Protein AF-A0A813EQR2-F1 (afdb_monomer)

Structure (mmCIF, N/CA/C/O backbone):
data_AF-A0A813EQR2-F1
#
_entry.id   AF-A0A813EQR2-F1
#
loop_
_atom_site.group_PDB
_atom_site.id
_atom_site.type_symbol
_atom_site.label_atom_id
_atom_site.label_alt_id
_atom_site.label_comp_id
_atom_site.label_asym_id
_atom_site.label_entity_id
_atom_site.label_seq_id
_atom_site.pdbx_PDB_ins_code
_atom_site.Cartn_x
_atom_site.Cartn_y
_atom_site.Cartn_z
_atom_site.occupancy
_atom_site.B_iso_or_equiv
_atom_site.auth_seq_id
_atom_site.auth_comp_id
_atom_site.auth_asym_id
_atom_site.auth_atom_id
_atom_site.pdbx_PDB_model_num
ATOM 1 N N . LEU A 1 1 ? 4.409 2.881 -39.484 1.00 38.97 1 LEU A N 1
ATOM 2 C CA . LEU A 1 1 ? 4.390 4.365 -39.392 1.00 38.97 1 LEU A CA 1
ATOM 3 C C . LEU A 1 1 ? 3.378 5.031 -40.331 1.00 38.97 1 LEU A C 1
ATOM 5 O O . LEU A 1 1 ? 2.493 5.701 -39.815 1.00 38.97 1 LEU A O 1
ATOM 9 N N . LEU A 1 2 ? 3.447 4.849 -41.660 1.00 33.41 2 LEU A N 1
ATOM 10 C CA . LEU A 1 2 ? 2.488 5.476 -42.594 1.00 33.41 2 LEU A CA 1
ATOM 11 C C . LEU A 1 2 ? 1.051 4.965 -42.381 1.00 33.41 2 LEU A C 1
ATOM 13 O O . LEU A 1 2 ? 0.157 5.762 -42.146 1.00 33.41 2 LEU A O 1
ATOM 17 N N . VAL A 1 3 ? 0.867 3.641 -42.323 1.00 39.66 3 VAL A N 1
ATOM 18 C CA . VAL A 1 3 ? -0.427 2.983 -42.047 1.00 39.66 3 VAL A CA 1
ATOM 19 C C . VAL A 1 3 ? -1.038 3.454 -40.722 1.00 39.66 3 VAL A C 1
ATOM 21 O O . VAL A 1 3 ? -2.208 3.806 -40.669 1.00 39.66 3 VAL A O 1
ATOM 24 N N . VAL A 1 4 ? -0.223 3.562 -39.670 1.00 41.84 4 VAL A N 1
ATOM 25 C CA . VAL A 1 4 ? -0.654 4.026 -38.339 1.00 41.84 4 VAL A CA 1
ATOM 26 C C . VAL A 1 4 ? -1.075 5.502 -38.368 1.00 41.84 4 VAL A C 1
ATOM 28 O O . VAL A 1 4 ? -2.116 5.854 -37.825 1.00 41.84 4 VAL A O 1
ATOM 31 N N . ARG A 1 5 ? -0.334 6.369 -39.077 1.00 41.72 5 ARG A N 1
ATOM 32 C CA . ARG A 1 5 ? -0.724 7.777 -39.290 1.00 41.72 5 ARG A CA 1
ATOM 33 C C . ARG A 1 5 ? -2.036 7.914 -40.068 1.00 41.72 5 ARG A C 1
ATOM 35 O O . ARG A 1 5 ? -2.813 8.819 -39.771 1.00 41.72 5 ARG A O 1
ATOM 42 N N . THR A 1 6 ? -2.287 7.041 -41.040 1.00 42.38 6 THR A N 1
ATOM 43 C CA . THR A 1 6 ? -3.528 7.039 -41.829 1.00 42.38 6 THR A CA 1
ATOM 44 C C . THR A 1 6 ? -4.721 6.562 -40.995 1.00 42.38 6 THR A C 1
ATOM 46 O O . THR A 1 6 ? -5.782 7.180 -41.042 1.00 42.38 6 THR A O 1
ATOM 49 N N . VAL A 1 7 ? -4.529 5.539 -40.155 1.00 44.22 7 VAL A N 1
ATOM 50 C CA . VAL A 1 7 ? -5.555 5.016 -39.233 1.00 44.22 7 VAL A CA 1
ATOM 51 C C . VAL A 1 7 ? -5.924 6.050 -38.158 1.00 44.22 7 VAL A C 1
ATOM 53 O O . VAL A 1 7 ? -7.108 6.311 -37.953 1.00 44.22 7 VAL A O 1
ATOM 56 N N . CYS A 1 8 ? -4.944 6.741 -37.559 1.00 41.84 8 CYS A N 1
ATOM 57 C CA . CYS A 1 8 ? -5.196 7.798 -36.567 1.00 41.84 8 CYS A CA 1
ATOM 58 C C . CYS A 1 8 ? -5.868 9.056 -37.155 1.00 41.84 8 CYS A C 1
ATOM 60 O O . CYS A 1 8 ? -6.559 9.770 -36.436 1.00 41.84 8 CYS A O 1
ATOM 62 N N . ARG A 1 9 ? -5.696 9.358 -38.452 1.00 40.91 9 ARG A N 1
ATOM 63 C CA . ARG A 1 9 ? -6.409 10.476 -39.108 1.00 40.91 9 ARG A CA 1
ATOM 64 C C . ARG A 1 9 ? -7.869 10.146 -39.424 1.00 40.91 9 ARG A C 1
ATOM 66 O O . ARG A 1 9 ? -8.693 11.052 -39.458 1.00 40.91 9 ARG A O 1
ATOM 73 N N . SER A 1 10 ? -8.189 8.868 -39.618 1.00 38.81 10 SER A N 1
ATOM 74 C CA . SER A 1 10 ? -9.561 8.393 -39.837 1.00 38.81 10 SER A CA 1
ATOM 75 C C . SER A 1 10 ? -10.359 8.208 -38.534 1.00 38.81 10 SER A C 1
ATOM 77 O O . SER A 1 10 ? -11.576 8.034 -38.580 1.00 38.81 10 SER A O 1
ATOM 79 N N . TRP A 1 11 ? -9.689 8.258 -37.377 1.00 44.81 11 TRP A N 1
ATOM 80 C CA . TRP A 1 11 ? -10.246 8.014 -36.038 1.00 44.81 11 TRP A CA 1
ATOM 81 C C . TRP A 1 11 ? -11.247 9.066 -35.548 1.00 44.81 11 TRP A C 1
ATOM 83 O O . TRP A 1 11 ? -12.022 8.790 -34.640 1.00 44.81 11 TRP A O 1
ATOM 93 N N . SER A 1 12 ? -11.290 10.253 -36.158 1.00 42.47 12 SER A N 1
ATOM 94 C CA . SER A 1 12 ? -12.222 11.315 -35.756 1.00 42.47 12 SER A CA 1
ATOM 95 C C . SER A 1 12 ? -13.681 11.061 -36.159 1.00 42.47 12 SER A C 1
ATOM 97 O O . SER A 1 12 ? -14.516 11.930 -35.919 1.00 42.47 12 SER A O 1
ATOM 99 N N . ARG A 1 13 ? -14.010 9.920 -36.796 1.00 39.62 13 ARG A N 1
ATOM 100 C CA . ARG A 1 13 ? -15.336 9.726 -37.415 1.00 39.62 13 ARG A CA 1
ATOM 101 C C . ARG A 1 13 ? -16.097 8.426 -37.123 1.00 39.62 13 ARG A C 1
ATOM 103 O O . ARG A 1 13 ? -17.283 8.434 -37.411 1.00 39.62 13 ARG A O 1
ATOM 110 N N . ASN A 1 14 ? -15.522 7.348 -36.570 1.00 38.19 14 ASN A N 1
ATOM 111 C CA . ASN A 1 14 ? -16.288 6.141 -36.170 1.00 38.19 14 ASN A CA 1
ATOM 112 C C . ASN A 1 14 ? -15.456 5.186 -35.283 1.00 38.19 14 ASN A C 1
ATOM 114 O O . ASN A 1 14 ? -14.357 4.802 -35.671 1.00 38.19 14 ASN A O 1
ATOM 118 N N . VAL A 1 15 ? -15.974 4.790 -34.109 1.00 48.09 15 VAL A N 1
ATOM 119 C CA . VAL A 1 15 ? -15.135 4.357 -32.962 1.00 48.09 15 VAL A CA 1
ATOM 120 C C . VAL A 1 15 ? -14.966 2.836 -32.753 1.00 48.09 15 VAL A C 1
ATOM 122 O O . VAL A 1 15 ? -13.988 2.444 -32.134 1.00 48.09 15 VAL A O 1
ATOM 125 N N . ASN A 1 16 ? -15.783 1.929 -33.302 1.00 43.41 16 ASN A N 1
ATOM 126 C CA . ASN A 1 16 ? -15.808 0.553 -32.746 1.00 43.41 16 ASN A CA 1
ATOM 127 C C . ASN A 1 16 ? -15.074 -0.567 -33.514 1.00 43.41 16 ASN A C 1
ATOM 129 O O . ASN A 1 16 ? -14.862 -1.633 -32.949 1.00 43.41 16 ASN A O 1
ATOM 133 N N . TRP A 1 17 ? -14.650 -0.382 -34.767 1.00 39.84 17 TRP A N 1
ATOM 134 C CA . TRP A 1 17 ? -14.132 -1.496 -35.596 1.00 39.84 17 TRP A CA 1
ATOM 135 C C . TRP A 1 17 ? -12.620 -1.450 -35.877 1.00 39.84 17 TRP A C 1
ATOM 137 O O . TRP A 1 17 ? -12.036 -2.447 -36.301 1.00 39.84 17 TRP A O 1
ATOM 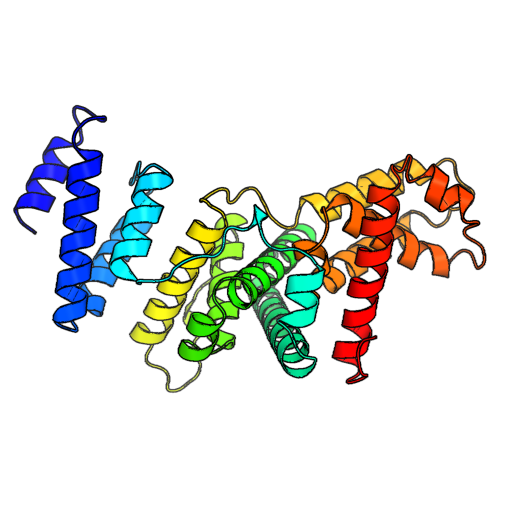147 N N . ALA A 1 18 ? -11.952 -0.324 -35.606 1.00 44.62 18 ALA A N 1
ATOM 148 C CA . ALA A 1 18 ? -10.523 -0.134 -35.891 1.00 44.62 18 ALA A CA 1
ATOM 149 C C . ALA A 1 18 ? -9.592 -0.414 -34.690 1.00 44.62 18 ALA A C 1
ATOM 151 O O . ALA A 1 18 ? -8.368 -0.458 -34.851 1.00 44.62 18 ALA A O 1
ATOM 152 N N . VAL A 1 19 ? -10.146 -0.604 -33.488 1.00 47.03 19 VAL A N 1
ATOM 153 C CA . VAL A 1 19 ? -9.380 -0.778 -32.239 1.00 47.03 19 VAL A CA 1
ATOM 154 C C . VAL A 1 19 ? -8.540 -2.068 -32.236 1.00 47.03 19 VAL A C 1
ATOM 156 O O . VAL A 1 19 ? -7.332 -1.960 -32.007 1.00 47.03 19 VAL A O 1
ATOM 159 N N . PRO A 1 20 ? -9.070 -3.251 -32.616 1.00 44.09 20 PRO A N 1
ATOM 160 C CA . PRO A 1 20 ? -8.290 -4.495 -32.597 1.00 44.09 20 PRO A CA 1
ATOM 161 C C . PRO A 1 20 ? -7.094 -4.461 -33.557 1.00 44.09 20 PRO A C 1
ATOM 163 O O . PRO A 1 20 ? -5.998 -4.908 -33.225 1.00 44.09 20 PRO A O 1
ATOM 166 N N . TRP A 1 21 ? -7.271 -3.853 -34.733 1.00 45.88 21 TRP A N 1
ATOM 167 C CA . TRP A 1 21 ? -6.219 -3.710 -35.745 1.00 45.88 21 TRP A CA 1
ATOM 168 C C . TRP A 1 21 ? -5.125 -2.735 -35.318 1.00 45.88 21 TRP A C 1
ATOM 170 O O . TRP A 1 21 ? -3.951 -2.955 -35.606 1.00 45.88 21 TRP A O 1
ATOM 180 N N . THR A 1 22 ? -5.494 -1.675 -34.598 1.00 51.12 22 THR A N 1
ATOM 181 C CA . THR A 1 22 ? -4.539 -0.692 -34.072 1.00 51.12 22 THR A CA 1
ATOM 182 C C . THR A 1 22 ? -3.701 -1.309 -32.954 1.00 51.12 22 THR A C 1
ATOM 184 O O . THR A 1 22 ? -2.484 -1.154 -32.941 1.00 51.12 22 THR A O 1
ATOM 187 N N . VAL A 1 23 ? -4.324 -2.089 -32.072 1.00 51.28 23 VAL A N 1
ATOM 188 C CA . VAL A 1 23 ? -3.649 -2.825 -30.992 1.00 51.28 23 VAL A CA 1
ATOM 189 C C . VAL A 1 23 ? -2.726 -3.892 -31.561 1.00 51.28 23 VAL A C 1
ATOM 191 O O . VAL A 1 23 ? -1.559 -3.944 -31.182 1.00 51.28 23 VAL A O 1
ATOM 194 N N . ALA A 1 24 ? -3.195 -4.676 -32.533 1.00 51.88 24 ALA A N 1
ATOM 195 C CA . ALA A 1 24 ? -2.373 -5.658 -33.231 1.00 51.88 24 ALA A CA 1
ATOM 196 C C . ALA A 1 24 ? -1.197 -4.998 -33.971 1.00 51.88 24 ALA A C 1
ATOM 198 O O . ALA A 1 24 ? -0.081 -5.512 -33.932 1.00 51.88 24 ALA A O 1
ATOM 199 N N . ALA A 1 25 ? -1.410 -3.832 -34.591 1.00 54.53 25 ALA A N 1
ATOM 200 C CA . ALA A 1 25 ? -0.354 -3.081 -35.260 1.00 54.53 25 ALA A CA 1
ATOM 201 C C . ALA A 1 25 ? 0.679 -2.521 -34.271 1.00 54.53 25 ALA A C 1
ATOM 203 O O . ALA A 1 25 ? 1.874 -2.631 -34.535 1.00 54.53 25 ALA A O 1
ATOM 204 N N . ILE A 1 26 ? 0.256 -1.968 -33.128 1.00 57.78 26 ILE A N 1
ATOM 205 C CA . ILE A 1 26 ? 1.170 -1.473 -32.086 1.00 57.78 26 ILE A CA 1
ATOM 206 C C . ILE A 1 26 ? 1.924 -2.648 -31.447 1.00 57.78 26 ILE A C 1
ATOM 208 O O . ILE A 1 26 ? 3.140 -2.580 -31.305 1.00 57.78 26 ILE A O 1
ATOM 212 N N . ALA A 1 27 ? 1.245 -3.752 -31.133 1.00 54.44 27 ALA A N 1
ATOM 213 C CA . ALA A 1 27 ? 1.851 -4.972 -30.603 1.00 54.44 27 ALA A CA 1
ATOM 214 C C . ALA A 1 27 ? 2.892 -5.572 -31.564 1.00 54.44 27 ALA A C 1
ATOM 216 O O . ALA A 1 27 ? 4.014 -5.880 -31.159 1.00 54.44 27 ALA A O 1
ATOM 217 N N . ALA A 1 28 ? 2.557 -5.692 -32.853 1.00 58.41 28 ALA A N 1
ATOM 218 C CA . ALA A 1 28 ? 3.479 -6.166 -33.883 1.00 58.41 28 ALA A CA 1
ATOM 219 C C . ALA A 1 28 ? 4.674 -5.218 -34.054 1.00 58.41 28 ALA A C 1
ATOM 221 O O . ALA A 1 28 ? 5.811 -5.673 -34.195 1.00 58.41 28 ALA A O 1
ATOM 222 N N . HIS A 1 29 ? 4.433 -3.908 -33.984 1.00 58.91 29 HIS A N 1
ATOM 223 C CA . HIS A 1 29 ? 5.472 -2.888 -34.073 1.00 58.91 29 HIS A CA 1
ATOM 224 C C . HIS A 1 29 ? 6.424 -2.935 -32.874 1.00 58.91 29 HIS A C 1
ATOM 226 O O . HIS A 1 29 ? 7.636 -2.951 -33.066 1.00 58.91 29 HIS A O 1
ATOM 232 N N . LEU A 1 30 ? 5.904 -3.084 -31.651 1.00 55.44 30 LEU A N 1
ATOM 233 C CA . LEU A 1 30 ? 6.703 -3.260 -30.433 1.00 55.44 30 LEU A CA 1
ATOM 234 C C . LEU A 1 30 ? 7.491 -4.572 -30.440 1.00 55.44 30 LEU A C 1
ATOM 236 O O . LEU A 1 30 ? 8.669 -4.587 -30.085 1.00 55.44 30 LEU A O 1
ATOM 240 N N . LYS A 1 31 ? 6.885 -5.670 -30.903 1.00 56.12 31 LYS A N 1
ATOM 241 C CA . LYS A 1 31 ? 7.569 -6.961 -31.060 1.00 56.12 31 LYS A CA 1
ATOM 242 C C . LYS A 1 31 ? 8.717 -6.864 -32.070 1.00 56.12 31 LYS A C 1
ATOM 244 O O . LYS A 1 31 ? 9.803 -7.382 -31.815 1.00 56.12 31 LYS A O 1
ATOM 249 N N . CYS A 1 32 ? 8.505 -6.156 -33.178 1.00 54.34 32 CYS A N 1
ATOM 250 C CA . CYS A 1 32 ? 9.531 -5.910 -34.188 1.00 54.34 32 CYS A CA 1
ATOM 251 C C . CYS A 1 32 ? 10.639 -4.971 -33.669 1.00 54.34 32 CYS A C 1
ATOM 253 O O . CYS A 1 32 ? 11.822 -5.240 -33.872 1.00 54.34 32 CYS A O 1
ATOM 255 N N . ALA A 1 33 ? 10.281 -3.917 -32.931 1.00 54.97 33 ALA A N 1
ATOM 256 C CA . ALA A 1 33 ? 11.230 -3.000 -32.299 1.00 54.97 33 ALA A CA 1
ATOM 257 C C . ALA A 1 33 ? 12.096 -3.701 -31.238 1.00 54.97 33 ALA A C 1
ATOM 259 O O . ALA A 1 33 ? 13.300 -3.454 -31.170 1.00 54.97 33 ALA A O 1
ATOM 260 N N . LYS A 1 34 ? 11.514 -4.632 -30.468 1.00 52.44 34 LYS A N 1
ATOM 261 C CA . LYS A 1 34 ? 12.228 -5.505 -29.523 1.00 52.44 34 LYS A CA 1
ATOM 262 C C . LYS A 1 34 ? 13.248 -6.395 -30.228 1.00 52.44 34 LYS A C 1
ATOM 264 O O . LYS A 1 34 ? 14.398 -6.434 -29.808 1.00 52.44 34 LYS A O 1
ATOM 269 N N . GLN A 1 35 ? 12.862 -7.047 -31.326 1.00 62.62 35 GLN A N 1
ATOM 270 C CA . GLN A 1 35 ? 13.775 -7.879 -32.124 1.00 62.62 35 GLN A CA 1
ATOM 271 C C . GLN A 1 35 ? 14.931 -7.082 -32.743 1.00 62.62 35 GLN A C 1
ATOM 273 O O . GLN A 1 35 ? 15.999 -7.635 -32.979 1.00 62.62 35 GLN A O 1
ATOM 278 N N . ARG A 1 36 ? 14.731 -5.784 -32.989 1.00 62.03 36 ARG A N 1
ATOM 279 C CA . ARG A 1 36 ? 15.736 -4.889 -33.580 1.00 62.03 36 ARG A CA 1
ATOM 280 C C . ARG A 1 36 ? 16.567 -4.115 -32.554 1.00 62.03 36 ARG A C 1
ATOM 282 O O . ARG A 1 36 ? 17.391 -3.302 -32.957 1.00 62.03 36 ARG A O 1
ATOM 289 N N . GLY A 1 37 ? 16.331 -4.296 -31.252 1.00 57.88 37 GLY A N 1
ATOM 290 C CA . GLY A 1 37 ? 16.987 -3.500 -30.205 1.00 57.88 37 GLY A CA 1
ATOM 291 C C . GLY A 1 37 ? 16.624 -2.004 -30.230 1.00 57.88 37 GLY A C 1
ATOM 292 O O . GLY A 1 37 ? 17.328 -1.185 -29.653 1.00 57.88 37 GLY A O 1
ATOM 293 N N . GLN A 1 38 ? 15.524 -1.628 -30.892 1.00 56.28 38 GLN A N 1
ATOM 294 C CA . GLN A 1 38 ? 15.103 -0.237 -31.127 1.00 56.28 38 GLN A CA 1
ATOM 295 C C . GLN A 1 38 ? 13.970 0.220 -30.193 1.00 56.28 38 GLN A C 1
ATOM 297 O O . GLN A 1 38 ? 13.317 1.232 -30.447 1.00 56.28 38 GLN A O 1
ATOM 302 N N . MET A 1 39 ? 13.745 -0.497 -29.087 1.00 52.97 39 MET A N 1
ATOM 303 C CA . MET A 1 39 ? 12.668 -0.202 -28.131 1.00 52.97 39 MET A CA 1
ATOM 304 C C . MET A 1 39 ? 12.689 1.247 -27.620 1.00 52.97 39 MET A C 1
ATOM 306 O O . MET A 1 39 ? 11.622 1.814 -27.412 1.00 52.97 39 MET A O 1
ATOM 310 N N . ARG A 1 40 ? 13.871 1.875 -27.493 1.00 45.88 40 ARG A N 1
ATOM 311 C CA . ARG A 1 40 ? 14.034 3.258 -26.998 1.00 45.88 40 ARG A CA 1
ATOM 312 C C . ARG A 1 40 ? 13.276 4.316 -27.821 1.00 45.88 40 ARG A C 1
ATOM 314 O O . ARG A 1 40 ? 12.654 5.195 -27.233 1.00 45.88 40 ARG A O 1
ATOM 321 N N . LEU A 1 41 ? 13.304 4.244 -29.156 1.00 44.31 41 LEU A N 1
ATOM 322 C CA . LEU A 1 41 ? 12.664 5.241 -30.039 1.00 44.31 41 LEU A CA 1
ATOM 323 C C . LEU A 1 41 ? 11.133 5.114 -30.045 1.00 44.31 41 LEU A C 1
ATOM 325 O O . LEU A 1 41 ? 10.412 6.109 -30.058 1.00 44.31 41 LEU A O 1
ATOM 329 N N . GLU A 1 42 ? 10.638 3.882 -29.974 1.00 53.28 42 GLU A N 1
ATOM 330 C CA . GLU A 1 42 ? 9.204 3.588 -29.985 1.00 53.28 42 GLU A CA 1
ATOM 331 C C . GLU A 1 42 ? 8.552 3.832 -28.616 1.00 53.28 42 GLU A C 1
ATOM 333 O O . GLU A 1 42 ? 7.400 4.264 -28.537 1.00 53.28 42 GLU A O 1
ATOM 338 N N . PHE A 1 43 ? 9.311 3.669 -27.526 1.00 46.12 43 PHE A N 1
ATOM 339 C CA . PHE A 1 43 ? 8.856 4.032 -26.184 1.00 46.12 43 PHE A CA 1
ATOM 340 C C . PHE A 1 43 ? 8.649 5.540 -26.025 1.00 46.12 43 PHE A C 1
ATOM 342 O O . PHE A 1 43 ? 7.648 5.935 -25.440 1.00 46.12 43 PHE A O 1
ATOM 349 N N . GLN A 1 44 ? 9.511 6.390 -26.598 1.00 46.09 44 GLN A N 1
ATOM 350 C CA . GLN A 1 44 ? 9.305 7.848 -26.599 1.00 46.09 44 GLN A CA 1
ATOM 351 C C . GLN A 1 44 ? 8.029 8.256 -27.355 1.00 46.09 44 GLN A C 1
ATOM 353 O O . GLN A 1 44 ? 7.353 9.216 -26.976 1.00 46.09 44 GLN A O 1
ATOM 358 N N . MET A 1 45 ? 7.658 7.509 -28.403 1.00 47.81 45 MET A N 1
ATOM 359 C CA . MET A 1 45 ? 6.380 7.687 -29.096 1.00 47.81 45 MET A CA 1
ATOM 360 C C . MET A 1 45 ? 5.191 7.282 -28.219 1.00 47.81 45 MET A C 1
ATOM 362 O O . MET A 1 45 ? 4.246 8.060 -28.105 1.00 47.81 45 MET A O 1
ATOM 366 N N . LEU A 1 46 ? 5.254 6.129 -27.545 1.00 47.81 46 LEU A N 1
ATOM 367 C CA . LEU A 1 46 ? 4.225 5.707 -26.586 1.00 47.81 46 LEU A CA 1
ATOM 368 C C . LEU A 1 46 ? 4.105 6.661 -25.394 1.00 47.81 46 LEU A C 1
ATOM 370 O O . LEU A 1 46 ? 3.003 6.925 -24.929 1.00 47.81 46 LEU A O 1
ATOM 374 N N . GLN A 1 47 ? 5.216 7.231 -24.934 1.00 43.25 47 GLN A N 1
ATOM 375 C CA . GLN A 1 47 ? 5.256 8.218 -23.859 1.00 43.25 47 GLN A CA 1
ATOM 376 C C . GLN A 1 47 ? 4.497 9.492 -24.263 1.00 43.25 47 GLN A C 1
ATOM 378 O O . GLN A 1 47 ? 3.657 9.978 -23.504 1.00 43.25 47 GLN A O 1
ATOM 383 N N . ARG A 1 48 ? 4.698 9.964 -25.504 1.00 44.47 48 ARG A N 1
ATOM 384 C CA . ARG A 1 48 ? 3.910 11.054 -26.109 1.00 44.47 48 ARG A CA 1
ATOM 385 C C . ARG A 1 48 ? 2.450 10.678 -26.360 1.00 44.47 48 ARG A C 1
ATOM 387 O O . ARG A 1 48 ? 1.616 11.569 -26.429 1.00 44.47 48 ARG A O 1
ATOM 394 N N . TRP A 1 49 ? 2.132 9.397 -26.520 1.00 44.53 49 TRP A N 1
ATOM 395 C CA . TRP A 1 49 ? 0.750 8.929 -26.663 1.00 44.53 49 TRP A CA 1
ATOM 396 C C . TRP A 1 49 ? 0.041 8.780 -25.319 1.00 44.53 49 TRP A C 1
ATOM 398 O O . TRP A 1 49 ? -1.144 9.061 -25.239 1.00 44.53 49 TRP A O 1
ATOM 408 N N . SER A 1 50 ? 0.757 8.401 -24.260 1.00 40.81 50 SER A N 1
ATOM 409 C CA . SER A 1 50 ? 0.221 8.278 -22.899 1.00 40.81 50 SER A CA 1
ATOM 410 C C . SER A 1 50 ? -0.029 9.628 -22.223 1.00 40.81 50 SER A C 1
ATOM 412 O O . SER A 1 50 ? -0.866 9.721 -21.330 1.00 40.81 50 SER A O 1
ATOM 414 N N . SER A 1 51 ? 0.665 10.687 -22.662 1.00 37.78 51 SER A N 1
ATOM 415 C CA . SER A 1 51 ? 0.362 12.062 -22.251 1.00 37.78 51 SER A CA 1
ATOM 416 C C . SER A 1 51 ? -0.890 12.624 -22.932 1.00 37.78 51 SER A C 1
ATOM 418 O O . SER A 1 51 ? -1.415 13.648 -22.501 1.00 37.78 51 SER A O 1
ATOM 420 N N . TRP A 1 52 ? -1.400 11.951 -23.967 1.00 34.28 52 TRP A N 1
ATOM 421 C CA . TRP A 1 52 ? -2.696 12.243 -24.558 1.00 34.28 52 TRP A CA 1
ATOM 422 C C . TRP A 1 52 ? -3.707 11.312 -23.887 1.00 34.28 52 TRP A C 1
ATOM 424 O O . TRP A 1 52 ? -3.570 10.094 -23.951 1.00 34.28 52 TRP A O 1
ATOM 434 N N . ARG A 1 53 ? -4.744 11.864 -23.247 1.00 35.72 53 ARG A N 1
ATOM 435 C CA . ARG A 1 53 ? -5.889 11.132 -22.657 1.00 35.72 53 ARG A CA 1
ATOM 436 C C . ARG A 1 53 ? -6.737 10.376 -23.713 1.00 35.72 53 ARG A C 1
ATOM 438 O O . ARG A 1 53 ? -7.954 10.307 -23.602 1.00 35.72 53 ARG A O 1
ATOM 445 N N . CYS A 1 54 ? -6.127 9.882 -24.789 1.00 35.03 54 CYS A N 1
ATOM 446 C CA . CYS A 1 54 ? -6.769 9.612 -26.073 1.00 35.03 54 CYS A CA 1
ATOM 447 C C . CYS A 1 54 ? -6.613 8.169 -26.561 1.00 35.03 54 CYS A C 1
ATOM 449 O O . CYS A 1 54 ? -6.842 7.920 -27.740 1.00 35.03 54 CYS A O 1
ATOM 451 N N . LEU A 1 55 ? -6.243 7.214 -25.711 1.00 41.09 55 LEU A N 1
ATOM 452 C CA . LEU A 1 55 ? -6.349 5.801 -26.072 1.00 41.09 55 LEU A CA 1
ATOM 453 C C . LEU A 1 55 ? -7.590 5.206 -25.389 1.00 41.09 55 LEU A C 1
ATOM 455 O O . LEU A 1 55 ? -7.496 4.819 -24.227 1.00 41.09 55 LEU A O 1
ATOM 459 N N . PRO A 1 56 ? -8.743 5.106 -26.086 1.00 39.28 56 PRO A N 1
ATOM 460 C CA . PRO A 1 56 ? -9.882 4.299 -25.663 1.00 39.28 56 PRO A CA 1
ATOM 461 C C . PRO A 1 56 ? -9.558 2.824 -25.932 1.00 39.28 56 PRO A C 1
ATOM 463 O O . PRO A 1 56 ? -10.254 2.137 -26.673 1.00 39.28 56 PRO A O 1
ATOM 466 N N . LEU A 1 57 ? -8.421 2.354 -25.420 1.00 41.19 57 LEU A N 1
ATOM 467 C CA . LEU A 1 57 ? -8.148 0.930 -25.400 1.00 41.19 57 LEU A CA 1
ATOM 468 C C . LEU A 1 57 ? -8.973 0.355 -24.258 1.00 41.19 57 LEU A C 1
ATOM 470 O O . LEU A 1 57 ? -8.852 0.808 -23.118 1.00 41.19 57 LEU A O 1
ATOM 474 N N . GLY A 1 58 ? -9.820 -0.620 -24.569 1.00 42.09 58 GLY A N 1
ATOM 475 C CA . GLY A 1 58 ? -10.439 -1.422 -23.535 1.00 42.09 58 GLY A CA 1
ATOM 476 C C . GLY A 1 58 ? -9.366 -2.161 -22.731 1.00 42.09 58 GLY A C 1
ATOM 477 O O . GLY A 1 58 ? -8.214 -2.354 -23.140 1.00 42.09 58 GLY A O 1
ATOM 478 N N . LYS A 1 59 ? -9.750 -2.547 -21.518 1.00 42.50 59 LYS A N 1
ATOM 479 C CA . LYS A 1 59 ? -8.915 -3.283 -20.564 1.00 42.50 59 LYS A CA 1
ATOM 480 C C . LYS A 1 59 ? -8.285 -4.538 -21.184 1.00 42.50 59 LYS A C 1
ATOM 482 O O . LYS A 1 59 ? -7.142 -4.863 -20.871 1.00 42.50 59 LYS A O 1
ATOM 487 N N . GLU A 1 60 ? -8.997 -5.216 -22.082 1.00 45.16 60 GLU A N 1
ATOM 488 C CA . GLU A 1 60 ? -8.537 -6.433 -22.758 1.00 45.16 60 GLU A CA 1
ATOM 489 C C . GLU A 1 60 ? -7.446 -6.145 -23.799 1.00 45.16 60 GLU A C 1
ATOM 491 O O . GLU A 1 60 ? -6.445 -6.862 -23.877 1.00 45.16 60 GLU A O 1
ATOM 496 N N . GLU A 1 61 ? -7.571 -5.049 -24.542 1.00 49.97 61 GLU A N 1
ATOM 497 C CA . GLU A 1 61 ? -6.619 -4.655 -25.573 1.00 49.97 61 GLU A CA 1
ATOM 498 C C . GLU A 1 61 ? -5.272 -4.222 -24.993 1.00 49.97 61 GLU A C 1
ATOM 500 O O . GLU A 1 61 ? -4.217 -4.581 -25.525 1.00 49.97 61 GLU A O 1
ATOM 505 N N . VAL A 1 62 ? -5.277 -3.499 -23.868 1.00 49.59 62 VAL A N 1
ATOM 506 C CA . VAL A 1 62 ? -4.023 -3.136 -23.191 1.00 49.59 62 VAL A CA 1
ATOM 507 C C . VAL A 1 62 ? -3.354 -4.369 -22.580 1.00 49.59 62 VAL A C 1
ATOM 509 O O . VAL A 1 62 ? -2.131 -4.514 -22.648 1.00 49.59 62 VAL A O 1
ATOM 512 N N . VAL A 1 63 ? -4.142 -5.306 -22.041 1.00 48.09 63 VAL A N 1
ATOM 513 C CA . VAL A 1 63 ? -3.648 -6.591 -21.526 1.00 48.09 63 VAL A CA 1
ATOM 514 C C . VAL A 1 63 ? -2.941 -7.390 -22.625 1.00 48.09 63 VAL A C 1
ATOM 516 O O . VAL A 1 63 ? -1.809 -7.833 -22.405 1.00 48.09 63 VAL A O 1
ATOM 519 N N . GLN A 1 64 ? -3.545 -7.522 -23.810 1.00 52.94 64 GLN A N 1
ATOM 520 C CA . GLN A 1 64 ? -2.952 -8.233 -24.952 1.00 52.94 64 GLN A CA 1
ATOM 521 C C . GLN A 1 64 ? -1.683 -7.545 -25.476 1.00 52.94 64 GLN A C 1
ATOM 523 O O . GLN A 1 64 ? -0.679 -8.206 -25.767 1.00 52.94 64 GLN A O 1
ATOM 528 N N . LEU A 1 65 ? -1.680 -6.209 -25.539 1.00 51.38 65 LEU A N 1
ATOM 529 C CA . LEU A 1 65 ? -0.512 -5.436 -25.961 1.00 51.38 65 LEU A CA 1
ATOM 530 C C . LEU A 1 65 ? 0.686 -5.676 -25.030 1.00 51.38 65 LEU A C 1
ATOM 532 O O . LEU A 1 65 ? 1.796 -5.947 -25.487 1.00 51.38 65 LEU A O 1
ATOM 536 N N . VAL A 1 66 ? 0.454 -5.658 -23.718 1.00 50.03 66 VAL A N 1
ATOM 537 C CA . VAL A 1 66 ? 1.495 -5.899 -22.712 1.00 50.03 66 VAL A CA 1
ATOM 538 C C . VAL A 1 66 ? 1.944 -7.371 -22.715 1.00 50.03 66 VAL A C 1
ATOM 540 O O . VAL A 1 66 ? 3.143 -7.626 -22.610 1.00 50.03 66 VAL A O 1
ATOM 543 N N . GLN A 1 67 ? 1.040 -8.347 -22.895 1.00 54.44 67 GLN A N 1
ATOM 544 C CA . GLN A 1 67 ? 1.412 -9.769 -23.048 1.00 54.44 67 GLN A CA 1
ATOM 545 C C . GLN A 1 67 ? 2.340 -9.983 -24.241 1.00 54.44 67 GLN A C 1
ATOM 547 O O . GLN A 1 67 ? 3.377 -10.633 -24.115 1.00 54.44 67 GLN A O 1
ATOM 552 N N . SER A 1 68 ? 1.982 -9.410 -25.389 1.00 54.28 68 SER A N 1
ATOM 553 C CA . SER A 1 68 ? 2.746 -9.570 -26.626 1.00 54.28 68 SER A CA 1
ATOM 554 C C . SER A 1 68 ? 4.112 -8.871 -26.582 1.00 54.28 68 SER A C 1
ATOM 556 O O . SER A 1 68 ? 5.085 -9.401 -27.123 1.00 54.28 68 SER A O 1
ATOM 558 N N . ALA A 1 69 ? 4.213 -7.718 -25.911 1.00 47.31 69 ALA A N 1
ATOM 559 C CA . ALA A 1 69 ? 5.450 -6.947 -25.811 1.00 47.31 69 ALA A CA 1
ATOM 560 C C . ALA A 1 69 ? 6.425 -7.517 -24.761 1.00 47.31 69 ALA A C 1
ATOM 562 O O . ALA A 1 69 ? 7.638 -7.607 -24.999 1.00 47.31 69 ALA A O 1
ATOM 563 N N . PHE A 1 70 ? 5.909 -7.937 -23.602 1.00 51.31 70 PHE A N 1
ATOM 564 C CA . PHE A 1 70 ? 6.743 -8.265 -22.442 1.00 51.31 70 PHE A CA 1
ATOM 565 C C . PHE A 1 70 ? 6.813 -9.756 -22.108 1.00 51.31 70 PHE A C 1
ATOM 567 O O . PHE A 1 70 ? 7.715 -10.139 -21.372 1.00 51.31 70 PHE A O 1
ATOM 574 N N . GLY A 1 71 ? 5.952 -10.606 -22.681 1.00 52.31 71 GLY A N 1
ATOM 575 C CA . GLY A 1 71 ? 6.024 -12.065 -22.511 1.00 52.31 71 GLY A CA 1
ATOM 576 C C . GLY A 1 71 ? 5.747 -12.565 -21.088 1.00 52.31 71 GLY A C 1
ATOM 577 O O . GLY A 1 71 ? 5.941 -13.743 -20.812 1.00 52.31 71 GLY A O 1
ATOM 578 N N . THR A 1 72 ? 5.295 -11.698 -20.181 1.00 54.72 72 THR A N 1
ATOM 579 C CA . THR A 1 72 ? 5.027 -12.046 -18.785 1.00 54.72 72 THR A CA 1
ATOM 580 C C . THR A 1 72 ? 3.661 -12.717 -18.640 1.00 54.72 72 THR A C 1
ATOM 582 O O . THR A 1 72 ? 2.609 -12.102 -18.868 1.00 54.72 72 THR A O 1
ATOM 585 N N . GLN A 1 73 ? 3.675 -13.994 -18.241 1.00 56.19 73 GLN A N 1
ATOM 586 C CA . GLN A 1 73 ? 2.492 -14.672 -17.714 1.00 56.19 73 GLN A CA 1
ATOM 587 C C . GLN A 1 73 ? 2.205 -14.108 -16.319 1.00 56.19 73 GLN A C 1
ATOM 589 O O . GLN A 1 73 ? 2.959 -14.340 -15.381 1.00 56.19 73 GLN A O 1
ATOM 594 N N . LEU A 1 74 ? 1.136 -13.322 -16.193 1.00 54.66 74 LEU A N 1
ATOM 595 C CA . LEU A 1 74 ? 0.679 -12.835 -14.893 1.00 54.66 74 LEU A CA 1
ATOM 596 C C . LEU A 1 74 ? -0.118 -13.942 -14.205 1.00 54.66 74 LEU A C 1
ATOM 598 O O . LEU A 1 74 ? -1.007 -14.526 -14.828 1.00 54.66 74 LEU A O 1
ATOM 602 N N . ARG A 1 75 ? 0.152 -14.193 -12.921 1.00 57.56 75 ARG A N 1
ATOM 603 C CA . ARG A 1 75 ? -0.764 -14.987 -12.094 1.00 57.56 75 ARG A CA 1
ATOM 604 C C . ARG A 1 75 ? -2.043 -14.175 -11.840 1.00 57.56 75 ARG A C 1
ATOM 606 O O . ARG A 1 75 ? -1.932 -12.981 -11.555 1.00 57.56 75 ARG A O 1
ATOM 613 N N . PRO A 1 76 ? -3.243 -14.770 -11.937 1.00 57.69 76 PRO A N 1
ATOM 614 C CA . PRO A 1 76 ? -4.476 -14.090 -11.557 1.00 57.69 76 PRO A CA 1
ATOM 615 C C . PRO A 1 76 ? -4.436 -13.702 -10.075 1.00 57.69 76 PRO A C 1
ATOM 617 O O . PRO A 1 76 ? -4.101 -14.532 -9.231 1.00 57.69 76 PRO A O 1
ATOM 620 N N . LEU A 1 77 ? -4.799 -12.455 -9.757 1.00 57.00 77 LEU A N 1
ATOM 621 C CA . LEU A 1 77 ? -4.824 -11.943 -8.379 1.00 57.00 77 LEU A CA 1
ATOM 622 C C . LEU A 1 77 ? -5.737 -12.795 -7.475 1.00 57.00 77 LEU A C 1
ATOM 624 O O . LEU A 1 77 ? -5.407 -13.073 -6.330 1.00 57.00 77 LEU A O 1
ATOM 628 N N . GLU A 1 78 ? -6.847 -13.267 -8.043 1.00 57.38 78 GLU A N 1
ATOM 629 C CA . GLU A 1 78 ? -7.880 -14.087 -7.395 1.00 57.38 78 GLU A CA 1
ATOM 630 C C . GLU A 1 78 ? -7.394 -15.489 -6.986 1.00 57.38 78 GLU A C 1
ATOM 632 O O . GLU A 1 78 ? -8.060 -16.169 -6.212 1.00 57.38 78 GLU A O 1
ATOM 637 N N . GLN A 1 79 ? -6.237 -15.932 -7.489 1.00 55.56 79 GLN A N 1
ATOM 638 C CA . GLN A 1 79 ? -5.662 -17.248 -7.188 1.00 55.56 79 GLN A CA 1
ATOM 639 C C . GLN A 1 79 ? -4.571 -17.203 -6.109 1.00 55.56 79 GLN A C 1
ATOM 641 O O . GLN A 1 79 ? -4.044 -18.249 -5.737 1.00 55.56 79 GLN A O 1
ATOM 646 N N . LEU A 1 80 ? -4.200 -16.021 -5.607 1.00 60.53 80 LEU A N 1
ATOM 647 C CA . LEU A 1 80 ? -3.201 -15.900 -4.547 1.00 60.53 80 LEU A CA 1
ATOM 648 C C . LEU A 1 80 ? -3.832 -16.178 -3.186 1.00 60.53 80 LEU A C 1
ATOM 650 O O . LEU A 1 80 ? -4.574 -15.354 -2.656 1.00 60.53 80 LEU A O 1
ATOM 654 N N . THR A 1 81 ? -3.488 -17.313 -2.579 1.00 63.75 81 THR A N 1
ATOM 655 C CA . THR A 1 81 ? -3.851 -17.573 -1.185 1.00 63.75 81 THR A CA 1
ATOM 656 C C . THR A 1 81 ? -2.745 -17.115 -0.232 1.00 63.75 81 THR A C 1
ATOM 658 O O . THR A 1 81 ? -1.558 -17.089 -0.569 1.00 63.75 81 THR A O 1
ATOM 661 N N . LEU A 1 82 ? -3.113 -16.771 1.005 1.00 61.31 82 LEU A N 1
ATOM 662 C CA . LEU A 1 82 ? -2.152 -16.446 2.066 1.00 61.31 82 LEU A CA 1
ATOM 663 C C . LEU A 1 82 ? -1.082 -17.548 2.267 1.00 61.31 82 LEU A C 1
ATOM 665 O O . LEU A 1 82 ? 0.095 -17.198 2.381 1.00 61.31 82 LEU A O 1
ATOM 669 N N . PRO A 1 83 ? -1.420 -18.856 2.281 1.00 64.44 83 PRO A N 1
ATOM 670 C CA . PRO A 1 83 ? -0.422 -19.924 2.296 1.00 64.44 83 PRO A CA 1
ATOM 671 C C . PRO A 1 83 ? 0.565 -19.868 1.126 1.00 64.44 83 PRO A C 1
ATOM 673 O O . PRO A 1 83 ? 1.748 -20.136 1.331 1.00 64.44 83 PRO A O 1
ATOM 676 N N . ASP A 1 84 ? 0.120 -19.498 -0.076 1.00 66.44 84 ASP A N 1
ATOM 677 C CA . ASP A 1 84 ? 1.004 -19.388 -1.241 1.00 66.44 84 ASP A CA 1
ATOM 678 C C . ASP A 1 84 ? 1.993 -18.240 -1.075 1.00 66.44 84 ASP A C 1
ATOM 680 O O . ASP A 1 84 ? 3.177 -18.407 -1.351 1.00 66.44 84 ASP A O 1
ATOM 684 N N . LEU A 1 85 ? 1.544 -17.106 -0.533 1.00 63.66 85 LEU A N 1
ATOM 685 C CA . LEU A 1 85 ? 2.410 -15.971 -0.213 1.00 63.66 85 LEU A CA 1
ATOM 686 C C . LEU A 1 85 ? 3.413 -16.301 0.897 1.00 63.66 85 LEU A C 1
ATOM 688 O O . LEU A 1 85 ? 4.590 -15.956 0.796 1.00 63.66 85 LEU A O 1
ATOM 692 N N . GLN A 1 86 ? 2.981 -17.021 1.932 1.00 64.12 86 GLN A N 1
ATOM 693 C CA . GLN A 1 86 ? 3.861 -17.441 3.025 1.00 64.12 86 GLN A CA 1
ATOM 694 C C . GLN A 1 86 ? 4.899 -18.479 2.589 1.00 64.12 86 GLN A C 1
ATOM 696 O O . GLN A 1 86 ? 6.019 -18.459 3.094 1.00 64.12 86 GLN A O 1
ATOM 701 N N . ARG A 1 87 ? 4.556 -19.365 1.646 1.00 63.69 87 ARG A N 1
ATOM 702 C CA . ARG A 1 87 ? 5.508 -20.318 1.057 1.00 63.69 87 ARG A CA 1
ATOM 703 C C . ARG A 1 87 ? 6.423 -19.665 0.022 1.00 63.69 87 ARG A C 1
ATOM 705 O O . ARG A 1 87 ? 7.580 -20.057 -0.080 1.00 63.69 87 ARG A O 1
ATOM 712 N N . ALA A 1 88 ? 5.917 -18.695 -0.738 1.00 64.25 88 ALA A N 1
ATOM 713 C CA . ALA A 1 88 ? 6.661 -18.046 -1.813 1.00 64.25 88 ALA A CA 1
ATOM 714 C C . ALA A 1 88 ? 7.726 -17.067 -1.303 1.00 64.25 88 ALA A C 1
ATOM 716 O O . ALA A 1 88 ? 8.731 -16.874 -1.983 1.00 64.25 88 ALA A O 1
ATOM 717 N N . PHE A 1 89 ? 7.522 -16.463 -0.126 1.00 72.38 89 PHE A N 1
ATOM 718 C CA . PHE A 1 89 ? 8.423 -15.449 0.417 1.00 72.38 89 PHE A CA 1
ATOM 719 C C . PHE A 1 89 ? 9.135 -15.919 1.685 1.00 72.38 89 PHE A C 1
ATOM 721 O O . PHE A 1 89 ? 8.590 -15.873 2.791 1.00 72.38 89 PHE A O 1
ATOM 728 N N . ASN A 1 90 ? 10.411 -16.275 1.544 1.00 82.44 90 ASN A N 1
ATOM 729 C CA . ASN A 1 90 ? 11.294 -16.473 2.689 1.00 82.44 90 ASN A CA 1
ATOM 730 C C . ASN A 1 90 ? 11.565 -15.139 3.423 1.00 82.44 90 ASN A C 1
ATOM 732 O O . ASN A 1 90 ? 11.296 -14.048 2.912 1.00 82.44 90 ASN A O 1
ATOM 736 N N . LEU A 1 91 ? 12.131 -15.204 4.634 1.00 81.50 91 LEU A N 1
ATOM 737 C CA . LEU A 1 91 ? 12.384 -14.016 5.463 1.00 81.50 91 LEU A CA 1
ATOM 738 C C . LEU A 1 91 ? 13.208 -12.936 4.738 1.00 81.50 91 LEU A C 1
ATOM 740 O O . LEU A 1 91 ? 12.939 -11.748 4.908 1.00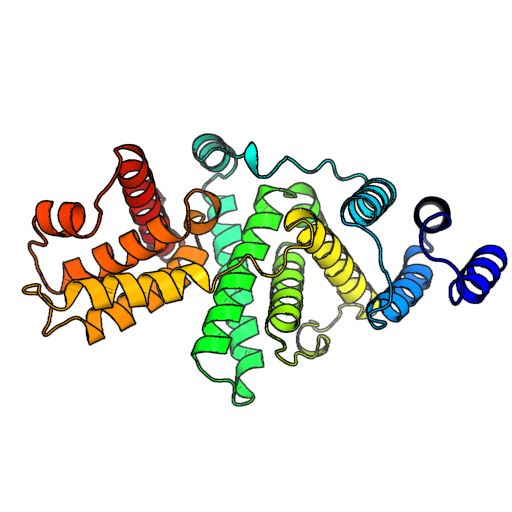 81.50 91 LEU A O 1
ATOM 744 N N . GLN A 1 92 ? 14.191 -13.330 3.927 1.00 84.88 92 GLN A N 1
ATOM 745 C CA . GLN A 1 92 ? 15.036 -12.398 3.181 1.00 84.88 92 GLN A CA 1
ATOM 746 C C . GLN A 1 92 ? 14.238 -11.655 2.105 1.00 84.88 92 GLN A C 1
ATOM 748 O O . GLN A 1 92 ? 14.363 -10.438 1.986 1.00 84.88 92 GLN A O 1
ATOM 753 N N . GLN A 1 93 ? 13.371 -12.351 1.370 1.00 85.94 93 GLN A N 1
ATOM 754 C CA . GLN A 1 93 ? 12.506 -11.724 0.373 1.00 85.94 93 GLN A CA 1
ATOM 755 C C . GLN A 1 93 ? 11.478 -10.800 1.040 1.00 85.94 93 GLN A C 1
ATOM 757 O O . GLN A 1 93 ? 11.282 -9.681 0.575 1.00 85.94 93 GLN A O 1
ATOM 762 N N . ARG A 1 94 ? 10.891 -11.198 2.181 1.00 86.69 94 ARG A N 1
ATOM 763 C CA . ARG A 1 94 ? 9.992 -10.320 2.962 1.00 86.69 94 ARG A CA 1
ATOM 764 C C . ARG A 1 94 ? 10.706 -9.052 3.437 1.00 86.69 94 ARG A C 1
ATOM 766 O O . ARG A 1 94 ? 10.136 -7.967 3.361 1.00 86.69 94 ARG A O 1
ATOM 773 N N . ARG A 1 95 ? 11.961 -9.170 3.891 1.00 88.94 95 ARG A N 1
ATOM 774 C CA . ARG A 1 95 ? 12.803 -8.012 4.243 1.00 88.94 95 ARG A CA 1
ATOM 775 C C . ARG A 1 95 ? 13.075 -7.125 3.038 1.00 88.94 95 ARG A C 1
ATOM 777 O O . ARG A 1 95 ? 13.002 -5.912 3.172 1.00 88.94 95 ARG A O 1
ATOM 784 N N . HIS A 1 96 ? 13.349 -7.711 1.877 1.00 90.06 96 HIS A N 1
ATOM 785 C CA . HIS A 1 96 ? 13.588 -6.943 0.662 1.00 90.06 96 HIS A CA 1
ATOM 786 C C . HIS A 1 96 ? 12.346 -6.134 0.258 1.00 90.06 96 HIS A C 1
ATOM 788 O O . HIS A 1 96 ? 12.463 -4.937 0.014 1.00 90.06 96 HIS A O 1
ATOM 794 N N . VAL A 1 97 ? 11.155 -6.742 0.291 1.00 90.81 97 VAL A N 1
ATOM 795 C CA . VAL A 1 97 ? 9.887 -6.028 0.054 1.00 90.81 97 VAL A CA 1
ATOM 796 C C . VAL A 1 97 ? 9.699 -4.898 1.063 1.00 90.81 97 VAL A C 1
ATOM 798 O O . VAL A 1 97 ? 9.452 -3.765 0.661 1.00 90.81 97 VAL A O 1
ATOM 801 N N . TYR A 1 98 ? 9.894 -5.174 2.358 1.00 93.12 98 TYR A N 1
ATOM 802 C CA . TYR A 1 98 ? 9.824 -4.153 3.407 1.00 93.12 98 TYR A CA 1
ATOM 803 C C . TYR A 1 98 ? 10.770 -2.976 3.124 1.00 93.12 98 TYR A C 1
ATOM 805 O O . TYR A 1 98 ? 10.347 -1.827 3.198 1.00 93.12 98 TYR A O 1
ATOM 813 N N . MET A 1 99 ? 12.027 -3.249 2.754 1.00 93.44 99 MET A N 1
ATOM 814 C CA . MET A 1 99 ? 13.010 -2.212 2.424 1.00 93.44 99 MET A CA 1
ATOM 815 C C . MET A 1 99 ? 12.584 -1.379 1.214 1.00 93.44 99 MET A C 1
ATOM 817 O O . MET A 1 99 ? 12.823 -0.176 1.196 1.00 93.44 99 MET A O 1
ATOM 821 N N . MET A 1 100 ? 11.955 -1.988 0.206 1.00 95.06 100 MET A N 1
ATOM 822 C CA . MET A 1 100 ? 11.468 -1.251 -0.962 1.00 95.06 100 MET A CA 1
ATOM 823 C C . MET A 1 100 ? 10.229 -0.411 -0.643 1.00 95.06 100 MET A C 1
ATOM 825 O O . MET A 1 100 ? 10.121 0.705 -1.146 1.00 95.06 100 MET A O 1
ATOM 829 N N . CYS A 1 101 ? 9.334 -0.885 0.230 1.00 95.06 101 CYS A N 1
ATOM 830 C CA . CYS A 1 101 ? 8.236 -0.069 0.753 1.00 95.06 101 CYS A CA 1
ATOM 831 C C . CYS A 1 101 ? 8.759 1.108 1.595 1.00 95.06 101 CYS A C 1
ATOM 833 O O . CYS A 1 101 ? 8.295 2.231 1.432 1.00 95.06 101 CYS A O 1
ATOM 835 N N . ASP A 1 102 ? 9.751 0.879 2.460 1.00 94.31 102 ASP A N 1
ATOM 836 C CA . ASP A 1 102 ? 10.395 1.933 3.259 1.00 94.31 102 ASP A CA 1
ATOM 837 C C . ASP A 1 102 ? 11.065 2.983 2.364 1.00 94.31 102 ASP A C 1
ATOM 839 O O . ASP A 1 102 ? 10.861 4.186 2.528 1.00 94.31 102 ASP A O 1
ATOM 843 N N . PHE A 1 103 ? 11.771 2.522 1.330 1.00 93.62 103 PHE A N 1
ATOM 844 C CA . PHE A 1 103 ? 12.360 3.388 0.318 1.00 93.62 103 PHE A CA 1
ATOM 845 C C . PHE A 1 103 ? 11.299 4.197 -0.454 1.00 93.62 103 PHE A C 1
ATOM 847 O O . PHE A 1 103 ? 11.463 5.402 -0.645 1.00 93.62 103 PHE A O 1
ATOM 854 N N . ALA A 1 104 ? 10.185 3.572 -0.850 1.00 93.81 104 ALA A N 1
ATOM 855 C CA . ALA A 1 104 ? 9.063 4.256 -1.491 1.00 93.81 104 ALA A CA 1
ATOM 856 C C . ALA A 1 104 ? 8.499 5.383 -0.611 1.00 93.81 104 ALA A C 1
ATOM 858 O O . ALA A 1 104 ? 8.324 6.505 -1.082 1.00 93.81 104 ALA A O 1
ATOM 859 N N . ARG A 1 105 ? 8.290 5.127 0.683 1.00 92.75 105 ARG A N 1
ATOM 860 C CA . ARG A 1 105 ? 7.807 6.137 1.637 1.00 92.75 105 ARG A CA 1
ATOM 861 C C . ARG A 1 105 ? 8.781 7.293 1.833 1.00 92.75 105 ARG A C 1
ATOM 863 O O . ARG A 1 105 ? 8.361 8.450 1.870 1.00 92.75 105 ARG A O 1
ATOM 870 N N . ALA A 1 106 ? 10.079 6.999 1.903 1.00 91.12 106 ALA A N 1
ATOM 871 C CA . ALA A 1 106 ? 11.106 8.034 1.954 1.00 91.12 106 ALA A CA 1
ATOM 872 C C . ALA A 1 106 ? 11.048 8.937 0.708 1.00 91.12 106 ALA A C 1
ATOM 874 O O . ALA A 1 106 ? 11.106 10.158 0.837 1.00 91.12 106 ALA A O 1
ATOM 875 N N . MET A 1 107 ? 10.839 8.366 -0.487 1.00 90.12 107 MET A N 1
ATOM 876 C CA . MET A 1 107 ? 10.652 9.155 -1.712 1.00 90.12 107 MET A CA 1
ATOM 877 C C . MET A 1 107 ? 9.400 10.035 -1.658 1.00 90.12 107 MET A C 1
ATOM 879 O O . MET A 1 107 ? 9.481 11.214 -1.998 1.00 90.12 107 MET A O 1
ATOM 883 N N . VAL A 1 108 ? 8.262 9.498 -1.208 1.00 90.75 108 VAL A N 1
ATOM 884 C CA . VAL A 1 108 ? 7.021 10.280 -1.050 1.00 90.75 108 VAL A CA 1
ATOM 885 C C . VAL A 1 108 ? 7.235 11.441 -0.077 1.00 90.75 108 VAL A C 1
ATOM 887 O O . VAL A 1 108 ? 6.843 12.569 -0.371 1.00 90.75 108 VAL A O 1
ATOM 890 N N . SER A 1 109 ? 7.945 11.198 1.028 1.00 87.75 109 SER A N 1
ATOM 891 C CA . SER A 1 109 ? 8.296 12.235 2.004 1.00 87.75 109 SER A CA 1
ATOM 892 C C . SER A 1 109 ? 9.117 13.363 1.364 1.00 87.75 109 SER A C 1
ATOM 894 O O . SER A 1 109 ? 8.818 14.536 1.579 1.00 87.75 109 SER A O 1
ATOM 896 N N . CYS A 1 110 ? 10.087 13.040 0.503 1.00 84.62 110 CYS A N 1
ATOM 897 C CA . CYS A 1 110 ? 10.870 14.046 -0.223 1.00 84.62 110 CYS A CA 1
ATOM 898 C C . CYS A 1 110 ? 10.020 14.888 -1.188 1.00 84.62 110 CYS A C 1
ATOM 900 O O . CYS A 1 110 ? 10.237 16.094 -1.296 1.00 84.62 110 CYS A O 1
ATOM 902 N N . VAL A 1 111 ? 9.045 14.273 -1.868 1.00 77.44 111 VAL A N 1
ATOM 903 C CA . VAL A 1 111 ? 8.114 14.975 -2.774 1.00 77.44 111 VAL A CA 1
ATOM 904 C C . VAL A 1 111 ? 7.173 15.892 -1.989 1.00 77.44 111 VAL A C 1
ATOM 906 O O . VAL A 1 111 ? 6.854 16.990 -2.442 1.00 77.44 111 VAL A O 1
ATOM 909 N N . SER A 1 112 ? 6.775 15.474 -0.786 1.00 71.75 112 SER A N 1
ATOM 910 C CA . SER A 1 112 ? 5.771 16.150 0.040 1.00 71.75 112 SER A CA 1
ATOM 911 C C . SER A 1 112 ? 6.196 17.468 0.694 1.00 71.75 112 SER A C 1
ATOM 913 O O . SER A 1 112 ? 5.340 18.202 1.184 1.00 71.75 112 SER A O 1
ATOM 915 N N . ASN A 1 113 ? 7.479 17.843 0.616 1.00 66.50 113 ASN A N 1
ATOM 916 C CA . ASN A 1 113 ? 7.988 19.147 1.077 1.00 66.50 113 ASN A CA 1
ATOM 917 C C . ASN A 1 113 ? 7.368 20.361 0.338 1.00 66.50 113 ASN A C 1
ATOM 919 O O . ASN A 1 113 ? 7.713 21.506 0.614 1.00 66.50 113 ASN A O 1
ATOM 923 N N . SER A 1 114 ? 6.458 20.111 -0.602 1.00 64.38 114 SER A N 1
ATOM 924 C CA . SER A 1 114 ? 5.782 21.056 -1.489 1.00 64.38 114 SER A CA 1
ATOM 925 C C . SER A 1 114 ? 4.415 21.556 -0.979 1.00 64.38 114 SER A C 1
ATOM 927 O O . SER A 1 114 ? 3.686 22.195 -1.733 1.00 64.38 114 SER A O 1
ATOM 929 N N . GLY A 1 115 ? 4.068 21.321 0.293 1.00 80.56 115 GLY A N 1
ATOM 930 C CA . GLY A 1 115 ? 2.847 21.867 0.911 1.00 80.56 115 GLY A CA 1
ATOM 931 C C . GLY A 1 115 ? 1.592 21.004 0.742 1.00 80.56 115 GLY A C 1
ATOM 932 O O . GLY A 1 115 ? 0.481 21.518 0.847 1.00 80.56 115 GLY A O 1
ATOM 933 N N . LEU A 1 116 ? 1.763 19.706 0.482 1.00 86.44 116 LEU A N 1
ATOM 934 C CA . LEU A 1 116 ? 0.661 18.741 0.467 1.00 86.44 116 LEU A CA 1
ATOM 935 C C . LEU A 1 116 ? 0.123 18.515 1.884 1.00 86.44 116 LEU A C 1
ATOM 937 O O . LEU A 1 116 ? 0.880 18.521 2.859 1.00 86.44 116 LEU A O 1
ATOM 941 N N . ASP A 1 117 ? -1.180 18.276 2.000 1.00 90.06 117 ASP A N 1
ATOM 942 C CA . ASP A 1 117 ? -1.776 17.879 3.267 1.00 90.06 117 ASP A CA 1
ATOM 943 C C . ASP A 1 117 ? -1.365 16.443 3.650 1.00 90.06 117 ASP A C 1
ATOM 945 O O . ASP A 1 117 ? -0.979 15.611 2.824 1.00 90.06 117 ASP A O 1
ATOM 949 N N . ARG A 1 118 ? -1.445 16.145 4.949 1.00 87.75 118 ARG A N 1
ATOM 950 C CA . ARG A 1 118 ? -1.004 14.863 5.513 1.00 87.75 118 ARG A CA 1
ATOM 951 C C . ARG A 1 118 ? -1.801 13.668 4.983 1.00 87.75 118 ARG A C 1
ATOM 953 O O . ARG A 1 118 ? -1.245 12.573 4.927 1.00 87.75 118 ARG A O 1
ATOM 960 N N . GLU A 1 119 ? -3.071 13.852 4.638 1.00 87.19 119 GLU A N 1
ATOM 961 C CA . GLU A 1 119 ? -3.948 12.774 4.183 1.00 87.19 119 GLU A CA 1
ATOM 962 C C . GLU A 1 119 ? -3.572 12.341 2.764 1.00 87.19 119 GLU A C 1
ATOM 964 O O . GLU A 1 119 ? -3.318 11.156 2.542 1.00 87.19 119 GLU A O 1
ATOM 969 N N . THR A 1 120 ? -3.363 13.304 1.862 1.00 88.75 120 THR A N 1
ATOM 970 C CA . THR A 1 120 ? -2.833 13.058 0.513 1.00 88.75 120 THR A CA 1
ATOM 971 C C . THR A 1 120 ? -1.479 12.343 0.563 1.00 88.75 120 THR A C 1
ATOM 973 O O . THR A 1 120 ? -1.244 11.377 -0.164 1.00 88.75 120 THR A O 1
ATOM 976 N N . ILE A 1 121 ? -0.576 12.758 1.459 1.00 90.38 121 ILE A N 1
ATOM 977 C CA . ILE A 1 121 ? 0.731 12.098 1.628 1.00 90.38 121 ILE A CA 1
ATOM 978 C C . ILE A 1 121 ? 0.548 10.633 2.041 1.00 90.38 121 ILE A C 1
ATOM 980 O O . ILE A 1 121 ? 1.143 9.742 1.434 1.00 90.38 121 ILE A O 1
ATOM 984 N N . GLN A 1 122 ? -0.290 10.373 3.048 1.00 90.19 122 GLN A N 1
ATOM 985 C CA . GLN A 1 122 ? -0.551 9.017 3.536 1.00 90.19 122 GLN A CA 1
ATOM 986 C C . GLN A 1 122 ? -1.190 8.137 2.463 1.00 90.19 122 GLN A C 1
ATOM 988 O O . GLN A 1 122 ? -0.812 6.974 2.328 1.00 90.19 122 GLN A O 1
ATOM 993 N N . GLN A 1 123 ? -2.108 8.681 1.668 1.00 88.94 123 GLN A N 1
ATOM 994 C CA . GLN A 1 123 ? -2.689 7.977 0.531 1.00 88.94 123 GLN A CA 1
ATOM 995 C C . GLN A 1 123 ? -1.613 7.549 -0.473 1.00 88.94 123 GLN A C 1
ATOM 997 O O . GLN A 1 123 ? -1.559 6.378 -0.857 1.00 88.94 123 GLN A O 1
ATOM 1002 N N . VAL A 1 124 ? -0.726 8.468 -0.871 1.00 91.75 124 VAL A N 1
ATOM 1003 C CA . VAL A 1 124 ? 0.361 8.153 -1.806 1.00 91.75 124 VAL A CA 1
ATOM 1004 C C . VAL A 1 124 ? 1.317 7.124 -1.201 1.00 91.75 124 VAL A C 1
ATOM 1006 O O . VAL A 1 124 ? 1.727 6.203 -1.909 1.00 91.75 124 VAL A O 1
ATOM 1009 N N . GLU A 1 125 ? 1.648 7.218 0.091 1.00 92.88 125 GLU A N 1
ATOM 1010 C CA . GLU A 1 125 ? 2.464 6.213 0.789 1.00 92.88 125 GLU A CA 1
ATOM 1011 C C . GLU A 1 125 ? 1.817 4.820 0.742 1.00 92.88 125 GLU A C 1
ATOM 1013 O O . GLU A 1 125 ? 2.481 3.846 0.374 1.00 92.88 125 GLU A O 1
ATOM 1018 N N . LEU A 1 126 ? 0.529 4.721 1.089 1.00 92.44 126 LEU A N 1
ATOM 1019 C CA . LEU A 1 126 ? -0.226 3.465 1.124 1.00 92.44 126 LEU A CA 1
ATOM 1020 C C . LEU A 1 126 ? -0.293 2.816 -0.256 1.00 92.44 126 LEU A C 1
ATOM 1022 O O . LEU A 1 126 ? 0.034 1.635 -0.405 1.00 92.44 126 LEU A O 1
ATOM 1026 N N . LEU A 1 127 ? -0.666 3.606 -1.265 1.00 91.94 127 LEU A N 1
ATOM 1027 C CA . LEU A 1 127 ? -0.764 3.155 -2.645 1.00 91.94 127 LEU A CA 1
ATOM 1028 C C . LEU A 1 127 ? 0.604 2.708 -3.167 1.00 91.94 127 LEU A C 1
ATOM 1030 O O . LEU A 1 127 ? 0.726 1.614 -3.710 1.00 91.94 127 LEU A O 1
ATOM 1034 N N . SER A 1 128 ? 1.661 3.479 -2.901 1.00 94.31 128 SER A N 1
ATOM 1035 C CA . SER A 1 128 ? 3.020 3.130 -3.327 1.00 94.31 128 SER A CA 1
ATOM 1036 C C . SER A 1 128 ? 3.467 1.798 -2.737 1.00 94.31 128 SER A C 1
ATOM 1038 O O . SER A 1 128 ? 3.969 0.938 -3.460 1.00 94.31 128 SER A O 1
ATOM 1040 N N . CYS A 1 129 ? 3.252 1.591 -1.437 1.00 94.62 129 CYS A N 1
ATOM 1041 C CA . CYS A 1 129 ? 3.611 0.334 -0.790 1.00 94.62 129 CYS A CA 1
ATOM 1042 C C . CYS A 1 129 ? 2.809 -0.847 -1.354 1.00 94.62 129 CYS A C 1
ATOM 1044 O O . CYS A 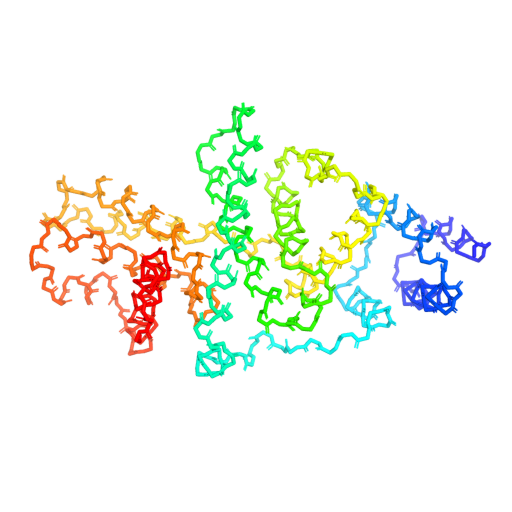1 129 ? 3.385 -1.898 -1.637 1.00 94.62 129 CYS A O 1
ATOM 1046 N N . HIS A 1 130 ? 1.505 -0.666 -1.577 1.00 91.38 130 HIS A N 1
ATOM 1047 C CA . HIS A 1 130 ? 0.655 -1.700 -2.163 1.00 91.38 130 HIS A CA 1
ATOM 1048 C C . HIS A 1 130 ? 1.137 -2.107 -3.565 1.00 91.38 130 HIS A C 1
ATOM 1050 O O . HIS A 1 130 ? 1.291 -3.292 -3.857 1.00 91.38 130 HIS A O 1
ATOM 1056 N N . LEU A 1 131 ? 1.467 -1.133 -4.418 1.00 92.06 131 LEU A N 1
ATOM 1057 C CA . LEU A 1 131 ? 1.974 -1.393 -5.767 1.00 92.06 131 LEU A CA 1
ATOM 1058 C C . LEU A 1 131 ? 3.340 -2.092 -5.755 1.00 92.06 131 LEU A C 1
ATOM 1060 O O . LEU A 1 131 ? 3.553 -3.027 -6.529 1.00 92.06 131 LEU A O 1
ATOM 1064 N N . VAL A 1 132 ? 4.251 -1.704 -4.855 1.00 94.06 132 VAL A N 1
ATOM 1065 C CA . VAL A 1 132 ? 5.522 -2.427 -4.664 1.00 94.06 132 VAL A CA 1
ATOM 1066 C C . VAL A 1 132 ? 5.249 -3.896 -4.358 1.00 94.06 132 VAL A C 1
ATOM 1068 O O . VAL A 1 132 ? 5.821 -4.782 -4.992 1.00 94.06 132 VAL A O 1
ATOM 1071 N N . GLN A 1 133 ? 4.343 -4.174 -3.427 1.00 90.69 133 GLN A N 1
ATOM 1072 C CA . GLN A 1 133 ? 4.028 -5.543 -3.033 1.00 90.69 133 GLN A CA 1
ATOM 1073 C C . GLN A 1 133 ? 3.436 -6.352 -4.176 1.00 90.69 133 GLN A C 1
ATOM 1075 O O . GLN A 1 133 ? 3.872 -7.479 -4.403 1.00 90.69 133 GLN A O 1
ATOM 1080 N N . LEU A 1 134 ? 2.505 -5.770 -4.932 1.00 87.56 134 LEU A N 1
ATOM 1081 C CA . LEU A 1 134 ? 1.928 -6.410 -6.108 1.00 87.56 134 LEU A CA 1
ATOM 1082 C C . LEU A 1 134 ? 2.997 -6.793 -7.137 1.00 87.56 134 LEU A C 1
ATOM 1084 O O . LEU A 1 134 ? 2.965 -7.911 -7.648 1.00 87.56 134 LEU A O 1
ATOM 1088 N N . LEU A 1 135 ? 3.976 -5.920 -7.405 1.00 89.00 135 LEU A N 1
ATOM 1089 C CA . LEU A 1 135 ? 5.086 -6.242 -8.309 1.00 89.00 135 LEU A CA 1
ATOM 1090 C C . LEU A 1 135 ? 5.926 -7.406 -7.796 1.00 89.00 135 LEU A C 1
ATOM 1092 O O . LEU A 1 135 ? 6.197 -8.336 -8.550 1.00 89.00 135 LEU A O 1
ATOM 1096 N N . PHE A 1 136 ? 6.322 -7.375 -6.525 1.00 88.19 136 PHE A N 1
ATOM 1097 C CA . PHE A 1 136 ? 7.140 -8.442 -5.954 1.00 88.19 136 PHE A CA 1
ATOM 1098 C C . PHE A 1 136 ? 6.402 -9.783 -5.941 1.00 88.19 136 PHE A C 1
ATOM 1100 O O . PHE A 1 136 ? 7.012 -10.811 -6.217 1.00 88.19 136 PHE A O 1
ATOM 1107 N N . VAL A 1 137 ? 5.099 -9.773 -5.656 1.00 83.81 137 VAL A N 1
ATOM 1108 C CA . VAL A 1 137 ? 4.259 -10.974 -5.582 1.00 83.81 137 VAL A CA 1
ATOM 1109 C C . VAL A 1 137 ? 3.959 -11.559 -6.959 1.00 83.81 137 VAL A C 1
ATOM 1111 O O . VAL A 1 137 ? 4.064 -12.770 -7.150 1.00 83.81 137 VAL A O 1
ATOM 1114 N N . LEU A 1 138 ? 3.554 -10.722 -7.913 1.00 82.31 138 LEU A N 1
ATOM 1115 C CA . LEU A 1 138 ? 3.035 -11.183 -9.203 1.00 82.31 138 LEU A CA 1
ATOM 1116 C C . LEU A 1 138 ? 4.093 -11.232 -10.298 1.00 82.31 138 LEU A C 1
ATOM 1118 O O . LEU A 1 138 ? 3.906 -11.935 -11.287 1.00 82.31 138 LEU A O 1
ATOM 1122 N N . CYS A 1 139 ? 5.166 -10.460 -10.149 1.00 83.00 139 CYS A N 1
ATOM 1123 C CA . CYS A 1 139 ? 6.224 -10.309 -11.142 1.00 83.00 139 CYS A CA 1
ATOM 1124 C C . CYS A 1 139 ? 7.630 -10.408 -10.506 1.00 83.00 139 CYS A C 1
ATOM 1126 O O . CYS A 1 139 ? 8.466 -9.542 -10.780 1.00 83.00 139 CYS A O 1
ATOM 1128 N N . PRO A 1 140 ? 7.928 -11.432 -9.679 1.00 80.56 140 PRO A N 1
ATOM 1129 C CA . PRO A 1 140 ? 9.206 -11.525 -8.967 1.00 80.56 140 PRO A CA 1
ATOM 1130 C C . PRO A 1 140 ? 10.416 -11.524 -9.912 1.00 80.56 140 PRO A C 1
ATOM 1132 O O . PRO A 1 140 ? 11.411 -10.863 -9.621 1.00 80.56 140 PRO A O 1
ATOM 1135 N N . ASP A 1 141 ? 10.309 -12.185 -11.068 1.00 79.12 141 ASP A N 1
ATOM 1136 C CA . ASP A 1 141 ? 11.388 -12.260 -12.061 1.00 79.12 141 ASP A CA 1
ATOM 1137 C C . ASP A 1 141 ? 11.693 -10.884 -12.666 1.00 79.12 141 ASP A C 1
ATOM 1139 O O . ASP A 1 141 ? 12.845 -10.467 -12.748 1.00 79.12 141 ASP A O 1
ATOM 1143 N N . LEU A 1 142 ? 10.648 -10.120 -12.997 1.00 77.69 142 LEU A N 1
ATOM 1144 C CA . LEU A 1 142 ? 10.796 -8.770 -13.541 1.00 77.69 142 LEU A CA 1
ATOM 1145 C C . LEU A 1 142 ? 11.452 -7.823 -12.529 1.00 77.69 142 LEU A C 1
ATOM 1147 O O . LEU A 1 142 ? 12.254 -6.969 -12.905 1.00 77.69 142 LEU A O 1
ATOM 1151 N N . VAL A 1 143 ? 11.113 -7.967 -11.246 1.00 81.62 143 VAL A N 1
ATOM 1152 C CA . VAL A 1 143 ? 11.719 -7.180 -10.165 1.00 81.62 143 VAL A CA 1
ATOM 1153 C C . VAL A 1 143 ? 13.183 -7.572 -9.947 1.00 81.62 143 VAL A C 1
ATOM 1155 O O . VAL A 1 143 ? 14.012 -6.696 -9.693 1.00 81.62 143 VAL A O 1
ATOM 1158 N N . ALA A 1 144 ? 13.518 -8.859 -10.070 1.00 81.25 144 ALA A N 1
ATOM 1159 C CA . ALA A 1 144 ? 14.898 -9.332 -10.000 1.00 81.25 144 ALA A CA 1
ATOM 1160 C C . ALA A 1 144 ? 15.751 -8.773 -11.153 1.00 81.25 144 ALA A C 1
ATOM 1162 O O . ALA A 1 144 ? 16.872 -8.331 -10.910 1.00 81.25 144 ALA A O 1
ATOM 1163 N N . GLU A 1 145 ? 15.202 -8.722 -12.372 1.00 73.62 145 GLU A N 1
ATOM 1164 C CA . GLU A 1 145 ? 15.854 -8.132 -13.551 1.00 73.62 145 GLU A CA 1
ATOM 1165 C C . GLU A 1 145 ? 16.020 -6.610 -13.443 1.00 73.62 145 GLU A C 1
ATOM 1167 O O . GLU A 1 145 ? 17.072 -6.077 -13.780 1.00 73.62 145 GLU A O 1
ATOM 1172 N N . SER A 1 146 ? 14.983 -5.906 -12.978 1.00 67.69 146 SER A N 1
ATOM 1173 C CA . SER A 1 146 ? 14.917 -4.434 -13.022 1.00 67.69 146 SER A CA 1
ATOM 1174 C C . SER A 1 146 ? 15.481 -3.756 -11.768 1.00 67.69 146 SER A C 1
ATOM 1176 O O . SER A 1 146 ? 15.454 -2.536 -11.667 1.00 67.69 146 SER A O 1
ATOM 1178 N N . HIS A 1 147 ? 15.972 -4.521 -10.792 1.00 82.38 147 HIS A N 1
ATOM 1179 C CA . HIS A 1 147 ? 16.294 -4.065 -9.436 1.00 82.38 147 HIS A CA 1
ATOM 1180 C C . HIS A 1 147 ? 15.071 -3.554 -8.638 1.00 82.38 147 HIS A C 1
ATOM 1182 O O . HIS A 1 147 ? 14.251 -2.762 -9.105 1.00 82.38 147 HIS A O 1
ATOM 1188 N N . GLY A 1 148 ? 14.978 -3.938 -7.358 1.00 86.88 148 GLY A N 1
ATOM 1189 C CA . GLY A 1 148 ? 13.857 -3.560 -6.478 1.00 86.88 148 GLY A CA 1
ATOM 1190 C C . GLY A 1 148 ? 13.629 -2.047 -6.346 1.00 86.88 148 GLY A C 1
ATOM 1191 O O . GLY A 1 148 ? 12.492 -1.599 -6.207 1.00 86.88 148 GLY A O 1
ATOM 1192 N N . PHE A 1 149 ? 14.693 -1.249 -6.463 1.00 90.38 149 PHE A N 1
ATOM 1193 C CA . PHE A 1 149 ? 14.622 0.213 -6.437 1.00 90.38 149 PHE A CA 1
ATOM 1194 C C . PHE A 1 149 ? 13.763 0.777 -7.582 1.00 90.38 149 PHE A C 1
ATOM 1196 O O . PHE A 1 149 ? 12.936 1.653 -7.333 1.00 90.38 149 PHE A O 1
ATOM 1203 N N . LEU A 1 150 ? 13.888 0.254 -8.811 1.00 91.12 150 LEU A N 1
ATOM 1204 C CA . LEU A 1 150 ? 13.081 0.736 -9.939 1.00 91.12 150 LEU A CA 1
ATOM 1205 C C . LEU A 1 150 ? 11.603 0.377 -9.761 1.00 91.12 150 LEU A C 1
ATOM 1207 O O . LEU A 1 150 ? 10.741 1.174 -10.128 1.00 91.12 150 LEU A O 1
ATOM 1211 N N . ALA A 1 151 ? 11.301 -0.763 -9.129 1.00 92.31 151 ALA A N 1
ATOM 1212 C CA . ALA A 1 151 ? 9.933 -1.125 -8.754 1.00 92.31 151 ALA A CA 1
ATOM 1213 C C . ALA A 1 151 ? 9.330 -0.119 -7.762 1.00 92.31 151 ALA A C 1
ATOM 1215 O O . ALA A 1 151 ? 8.200 0.329 -7.958 1.00 92.31 151 ALA A O 1
ATOM 1216 N N . ALA A 1 152 ? 10.096 0.303 -6.752 1.00 93.94 152 ALA A N 1
ATOM 1217 C CA . ALA A 1 152 ? 9.675 1.353 -5.826 1.00 93.94 152 ALA A CA 1
ATOM 1218 C C . ALA A 1 152 ? 9.484 2.707 -6.527 1.00 93.94 152 ALA A C 1
ATOM 1220 O O . ALA A 1 152 ? 8.467 3.366 -6.313 1.00 93.94 152 ALA A O 1
ATOM 1221 N N . CYS A 1 153 ? 10.403 3.113 -7.409 1.00 93.12 153 CYS A N 1
ATOM 1222 C CA . CYS A 1 153 ? 10.258 4.351 -8.179 1.00 93.12 153 CYS A CA 1
ATOM 1223 C C . CYS A 1 153 ? 9.017 4.317 -9.075 1.00 93.12 153 CYS A C 1
ATOM 1225 O O . CYS A 1 153 ? 8.266 5.291 -9.110 1.00 93.12 153 CYS A O 1
ATOM 1227 N N . ALA A 1 154 ? 8.766 3.202 -9.765 1.00 92.75 154 ALA A N 1
ATOM 1228 C CA . ALA A 1 154 ? 7.586 3.009 -10.604 1.00 92.75 154 ALA A CA 1
ATOM 1229 C C . ALA A 1 154 ? 6.282 3.070 -9.804 1.00 92.75 154 ALA A C 1
ATOM 1231 O O . ALA A 1 154 ? 5.341 3.740 -10.229 1.00 92.75 154 ALA A O 1
ATOM 1232 N N . ALA A 1 155 ? 6.248 2.433 -8.633 1.00 94.44 155 ALA A N 1
ATOM 1233 C CA . ALA A 1 155 ? 5.111 2.474 -7.724 1.00 94.44 155 ALA A CA 1
ATOM 1234 C C . ALA A 1 155 ? 4.825 3.893 -7.209 1.00 94.44 155 ALA A C 1
ATOM 1236 O O . ALA A 1 155 ? 3.686 4.345 -7.298 1.00 94.44 155 ALA A O 1
ATOM 1237 N N . VAL A 1 156 ? 5.844 4.625 -6.742 1.00 94.25 156 VAL A N 1
ATOM 1238 C CA . VAL A 1 156 ? 5.675 6.005 -6.248 1.00 94.25 156 VAL A CA 1
ATOM 1239 C C . VAL A 1 156 ? 5.215 6.937 -7.357 1.00 94.25 156 VAL A C 1
ATOM 1241 O O . VAL A 1 156 ? 4.224 7.644 -7.213 1.00 94.25 156 VAL A O 1
ATOM 1244 N N . THR A 1 157 ? 5.883 6.895 -8.507 1.00 92.50 157 THR A N 1
ATOM 1245 C CA . THR A 1 157 ? 5.530 7.756 -9.642 1.00 92.50 157 THR A CA 1
ATOM 1246 C C . THR A 1 157 ? 4.134 7.462 -10.191 1.00 92.50 157 THR A C 1
ATOM 1248 O O . THR A 1 157 ? 3.456 8.391 -10.624 1.00 92.50 157 THR A O 1
ATOM 1251 N N . LEU A 1 158 ? 3.674 6.205 -10.170 1.00 92.31 158 LEU A N 1
ATOM 1252 C CA . LEU A 1 158 ? 2.292 5.869 -10.521 1.00 92.31 158 LEU A CA 1
ATOM 1253 C C . LEU A 1 158 ? 1.306 6.352 -9.452 1.00 92.31 158 LEU A C 1
ATOM 1255 O O . LEU A 1 158 ? 0.284 6.932 -9.800 1.00 92.31 158 LEU A O 1
ATOM 1259 N N . SER A 1 159 ? 1.633 6.182 -8.171 1.00 92.75 159 SER A N 1
ATOM 1260 C CA . SER A 1 159 ? 0.784 6.619 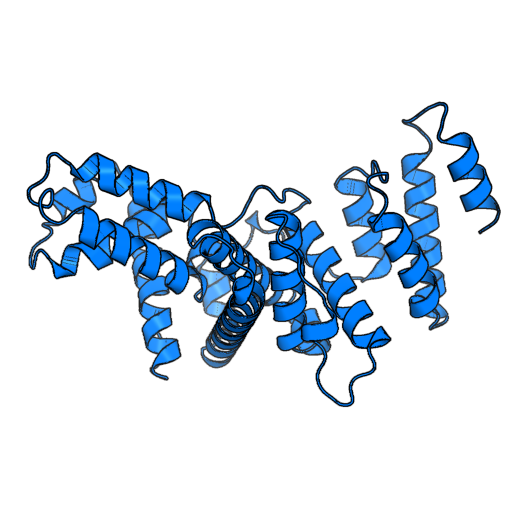-7.056 1.00 92.75 159 SER A CA 1
ATOM 1261 C C . SER A 1 159 ? 0.575 8.130 -7.054 1.00 92.75 159 SER A C 1
ATOM 1263 O O . SER A 1 159 ? -0.556 8.589 -6.936 1.00 92.75 159 SER A O 1
ATOM 1265 N N . CYS A 1 160 ? 1.639 8.904 -7.287 1.00 90.94 160 CYS A N 1
ATOM 1266 C CA . CYS A 1 160 ? 1.546 10.353 -7.447 1.00 90.94 160 CYS A CA 1
ATOM 1267 C C . CYS A 1 160 ? 0.636 10.734 -8.624 1.00 90.94 160 CYS A C 1
ATOM 1269 O O . CYS A 1 160 ? -0.190 11.628 -8.488 1.00 90.94 160 CYS A O 1
ATOM 1271 N N . LYS A 1 161 ? 0.721 10.031 -9.765 1.00 89.62 161 LYS A N 1
ATOM 1272 C CA . LYS A 1 161 ? -0.177 10.278 -10.910 1.00 89.62 161 LYS A CA 1
ATOM 1273 C C . LYS A 1 161 ? -1.642 10.002 -10.570 1.00 89.62 161 LYS A C 1
ATOM 1275 O O . LYS A 1 161 ? -2.501 10.759 -11.005 1.00 89.62 161 LYS A O 1
ATOM 1280 N N . ILE A 1 162 ? -1.917 8.935 -9.819 1.00 88.75 162 ILE A N 1
ATOM 1281 C CA . ILE A 1 162 ? -3.276 8.558 -9.401 1.00 88.75 162 ILE A CA 1
ATOM 1282 C C . ILE A 1 162 ? -3.846 9.612 -8.447 1.00 88.75 162 ILE A C 1
ATOM 1284 O O . ILE A 1 162 ? -4.938 10.120 -8.681 1.00 88.75 162 ILE A O 1
ATOM 1288 N N . ALA A 1 163 ? -3.065 10.018 -7.445 1.00 88.12 163 ALA A N 1
ATOM 1289 C CA . ALA A 1 163 ? -3.446 11.041 -6.471 1.00 88.12 163 ALA A CA 1
ATOM 1290 C C . ALA A 1 163 ? -3.323 12.485 -7.002 1.00 88.12 163 ALA A C 1
ATOM 1292 O O . ALA A 1 163 ? -3.471 13.437 -6.244 1.00 88.12 163 ALA A O 1
ATOM 1293 N N . SER A 1 164 ? -3.021 12.678 -8.293 1.00 87.12 164 SER A N 1
ATOM 1294 C CA . SER A 1 164 ? -2.783 13.998 -8.903 1.00 87.12 164 SER A CA 1
ATOM 1295 C C . SER A 1 164 ? -1.719 14.851 -8.187 1.00 87.12 164 SER A C 1
ATOM 1297 O O . SER A 1 164 ? -1.754 16.080 -8.234 1.00 87.12 164 SER A O 1
ATOM 1299 N N . VAL A 1 165 ? -0.739 14.201 -7.559 1.00 87.38 165 VAL A N 1
ATOM 1300 C CA . VAL A 1 165 ? 0.390 14.843 -6.886 1.00 87.38 165 VAL A CA 1
ATOM 1301 C C . VAL A 1 165 ? 1.508 15.114 -7.899 1.00 87.38 165 VAL A C 1
ATOM 1303 O O . VAL A 1 165 ? 1.966 14.184 -8.576 1.00 87.38 165 VAL A O 1
ATOM 1306 N N . PRO A 1 166 ? 1.986 16.366 -8.025 1.00 80.88 166 PRO A N 1
ATOM 1307 C CA . PRO A 1 166 ? 3.074 16.690 -8.935 1.00 80.88 166 PRO A CA 1
ATOM 1308 C C . PRO A 1 166 ? 4.373 16.017 -8.478 1.00 80.88 166 PRO A C 1
ATOM 1310 O O . PRO A 1 166 ? 4.776 16.119 -7.323 1.00 80.88 166 PRO A O 1
ATOM 1313 N N . MET A 1 167 ? 5.052 15.336 -9.401 1.00 82.88 167 MET A N 1
ATOM 1314 C CA . MET A 1 167 ? 6.339 14.700 -9.135 1.00 82.88 167 MET A CA 1
ATOM 1315 C C . MET A 1 167 ? 7.242 14.781 -10.362 1.00 82.88 167 MET A C 1
ATOM 1317 O O . MET A 1 167 ? 6.886 14.318 -11.447 1.00 82.88 167 MET A O 1
ATOM 1321 N N . GLU A 1 168 ? 8.445 15.318 -10.177 1.00 77.81 168 GLU A N 1
ATOM 1322 C CA . GLU A 1 168 ? 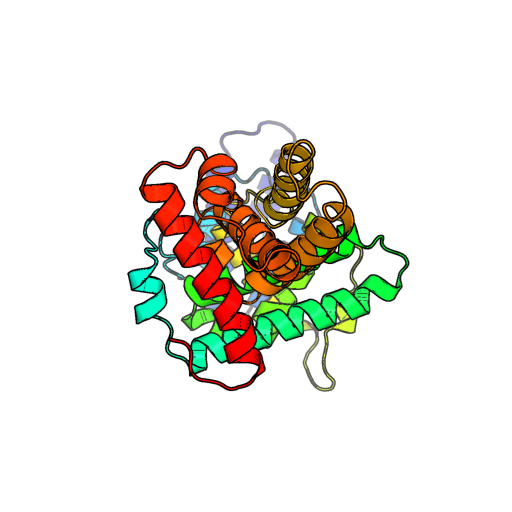9.478 15.317 -11.209 1.00 77.81 168 GLU A CA 1
ATOM 1323 C C . GLU A 1 168 ? 10.343 14.058 -11.096 1.00 77.81 168 GLU A C 1
ATOM 1325 O O . GLU A 1 168 ? 11.020 13.839 -10.092 1.00 77.81 168 GLU A O 1
ATOM 1330 N N . LEU A 1 169 ? 10.360 13.230 -12.149 1.00 73.94 169 LEU A N 1
ATOM 1331 C CA . LEU A 1 169 ? 11.169 12.001 -12.174 1.00 73.94 169 LEU A CA 1
ATOM 1332 C C . LEU A 1 169 ? 12.678 12.267 -12.094 1.00 73.94 169 LEU A C 1
ATOM 1334 O O . LEU A 1 169 ? 13.421 11.383 -11.676 1.00 73.94 169 LEU A O 1
ATOM 1338 N N . LYS A 1 170 ? 13.129 13.476 -12.450 1.00 71.12 170 LYS A N 1
ATOM 1339 C CA . LYS A 1 170 ? 14.542 13.877 -12.368 1.00 71.12 170 LYS A CA 1
ATOM 1340 C C . LYS A 1 170 ? 15.098 13.769 -10.950 1.00 71.12 170 LYS A C 1
ATOM 1342 O O . LYS A 1 170 ? 16.260 13.422 -10.785 1.00 71.12 170 LYS A O 1
ATOM 1347 N N . ASN A 1 171 ? 14.246 13.949 -9.940 1.00 67.94 171 ASN A N 1
ATOM 1348 C CA . ASN A 1 171 ? 14.624 13.840 -8.530 1.00 67.94 171 ASN A CA 1
ATOM 1349 C C . ASN A 1 171 ? 14.890 12.391 -8.081 1.00 67.94 171 ASN A C 1
ATOM 1351 O O . ASN A 1 171 ? 15.357 12.172 -6.968 1.00 67.94 171 ASN A O 1
ATOM 1355 N N . LEU A 1 172 ? 14.580 11.397 -8.924 1.00 66.50 172 LEU A N 1
ATOM 1356 C CA . LEU A 1 172 ? 14.771 9.974 -8.630 1.00 66.50 172 LEU A CA 1
ATOM 1357 C C . LEU A 1 172 ? 16.058 9.399 -9.231 1.00 66.50 172 LEU A C 1
ATOM 1359 O O . LEU A 1 172 ? 16.409 8.255 -8.940 1.00 66.50 172 LEU A O 1
ATOM 1363 N N . LEU A 1 173 ? 16.741 10.146 -10.098 1.00 67.81 173 LEU A N 1
ATOM 1364 C CA . LEU A 1 173 ? 17.923 9.662 -10.802 1.00 67.81 173 LEU A CA 1
ATOM 1365 C C . LEU A 1 173 ? 19.142 9.727 -9.877 1.00 67.81 173 LEU A C 1
ATOM 1367 O O . LEU A 1 173 ? 19.440 10.768 -9.297 1.00 67.81 173 LEU A O 1
ATOM 1371 N N . ARG A 1 174 ? 19.861 8.608 -9.747 1.00 64.12 174 ARG A N 1
ATOM 1372 C CA . ARG A 1 174 ? 21.171 8.579 -9.084 1.00 64.12 174 ARG A CA 1
ATOM 1373 C C . ARG A 1 174 ? 22.258 9.048 -10.048 1.00 64.12 174 ARG A C 1
ATOM 1375 O O . ARG A 1 174 ? 22.158 8.820 -11.255 1.00 64.12 174 ARG A O 1
ATOM 1382 N N . GLU A 1 175 ? 23.317 9.641 -9.505 1.00 56.69 175 GLU A N 1
ATOM 1383 C CA . GLU A 1 175 ? 24.506 10.011 -10.276 1.00 56.69 175 GLU A CA 1
ATOM 1384 C C . GLU A 1 175 ? 25.063 8.797 -11.043 1.00 56.69 175 GLU A C 1
ATOM 1386 O O . GLU A 1 175 ? 25.207 7.705 -10.492 1.00 56.69 175 GLU A O 1
ATOM 1391 N N . GLY A 1 176 ? 25.348 8.983 -12.335 1.00 55.75 176 GLY A N 1
ATOM 1392 C CA . GLY A 1 176 ? 25.947 7.959 -13.199 1.00 55.75 176 GLY A CA 1
ATOM 1393 C C . GLY A 1 176 ? 24.968 7.033 -13.930 1.00 55.75 176 GLY A C 1
ATOM 1394 O O . GLY A 1 176 ? 25.409 6.248 -14.769 1.00 55.75 176 GLY A O 1
ATOM 1395 N N . MET A 1 177 ? 23.655 7.124 -13.686 1.00 70.31 177 MET A N 1
ATOM 1396 C CA . MET A 1 177 ? 22.667 6.385 -14.482 1.00 70.31 177 MET A CA 1
ATOM 1397 C C . MET A 1 177 ? 22.252 7.168 -15.732 1.00 70.31 177 MET A C 1
ATOM 1399 O O . MET A 1 177 ? 22.008 8.372 -15.685 1.00 70.31 177 MET A O 1
ATOM 1403 N N . SER A 1 178 ? 22.121 6.462 -16.856 1.00 76.69 178 SER A N 1
ATOM 1404 C CA . SER A 1 178 ? 21.520 7.013 -18.070 1.00 76.69 178 SER A CA 1
ATOM 1405 C C . SER A 1 178 ? 20.039 7.314 -17.797 1.00 76.69 178 SER A C 1
ATOM 1407 O O . SER A 1 178 ? 19.240 6.404 -17.563 1.00 76.69 178 SER A O 1
ATOM 1409 N N . GLU A 1 179 ? 19.672 8.602 -17.802 1.00 77.62 179 GLU A N 1
ATOM 1410 C CA . GLU A 1 179 ? 18.295 9.070 -17.560 1.00 77.62 179 GLU A CA 1
ATOM 1411 C C . GLU A 1 179 ? 17.293 8.334 -18.461 1.00 77.62 179 GLU A C 1
ATOM 1413 O O . GLU A 1 179 ? 16.229 7.912 -18.013 1.00 77.62 179 GLU A O 1
ATOM 1418 N N . SER A 1 180 ? 17.660 8.098 -19.724 1.00 77.25 180 SER A N 1
ATOM 1419 C CA . SER A 1 180 ? 16.783 7.438 -20.690 1.00 77.25 180 SER A CA 1
ATOM 1420 C C . SER A 1 180 ? 16.465 5.981 -20.343 1.00 77.25 180 SER A C 1
ATOM 1422 O O . SER A 1 180 ? 15.360 5.539 -20.657 1.00 77.25 180 SER A O 1
ATOM 1424 N N . ASP A 1 181 ? 17.401 5.227 -19.763 1.00 79.19 181 ASP A N 1
ATOM 1425 C CA . ASP A 1 181 ? 17.179 3.804 -19.464 1.00 79.19 181 ASP A CA 1
ATOM 1426 C C . ASP A 1 181 ? 16.352 3.625 -18.202 1.00 79.19 181 ASP A C 1
ATOM 1428 O O . ASP A 1 181 ? 15.359 2.901 -18.208 1.00 79.19 181 ASP A O 1
ATOM 1432 N N . VAL A 1 182 ? 16.694 4.379 -17.155 1.00 83.38 182 VAL A N 1
ATOM 1433 C CA . VAL A 1 182 ? 15.957 4.364 -15.886 1.00 83.38 182 VAL A CA 1
ATOM 1434 C C . VAL A 1 182 ? 14.498 4.729 -16.103 1.00 83.38 182 VAL A C 1
ATOM 1436 O O . VAL A 1 182 ? 13.600 4.060 -15.591 1.00 83.38 182 VAL A O 1
ATOM 1439 N N . LEU A 1 183 ? 14.245 5.770 -16.899 1.00 83.38 183 LEU A N 1
ATOM 1440 C CA . LEU A 1 183 ? 12.886 6.167 -17.234 1.00 83.38 183 LEU A CA 1
ATOM 1441 C C . LEU A 1 183 ? 12.159 5.059 -18.000 1.00 83.38 183 LEU A C 1
ATOM 1443 O O . LEU A 1 183 ? 11.023 4.745 -17.651 1.00 83.38 183 LEU A O 1
ATOM 1447 N N . ALA A 1 184 ? 12.793 4.446 -19.004 1.00 83.12 184 ALA A N 1
ATOM 1448 C CA . ALA A 1 184 ? 12.177 3.375 -19.785 1.00 83.12 184 ALA A CA 1
ATOM 1449 C C . ALA A 1 184 ? 11.752 2.186 -18.905 1.00 83.12 184 ALA A C 1
ATOM 1451 O O . ALA A 1 184 ? 10.629 1.694 -19.050 1.00 83.12 184 ALA A O 1
ATOM 1452 N N . ASP A 1 185 ? 12.592 1.782 -17.952 1.00 84.56 185 ASP A N 1
ATOM 1453 C CA . ASP A 1 185 ? 12.284 0.696 -17.017 1.00 84.56 185 ASP A CA 1
ATOM 1454 C C . ASP A 1 185 ? 11.186 1.077 -16.020 1.00 84.56 185 ASP A C 1
ATOM 1456 O O . ASP A 1 185 ? 10.258 0.296 -15.794 1.00 84.56 185 ASP A O 1
ATOM 1460 N N . ILE A 1 186 ? 11.211 2.307 -15.495 1.00 88.12 186 ILE A N 1
ATOM 1461 C CA . ILE A 1 186 ? 10.126 2.837 -14.658 1.00 88.12 186 ILE A CA 1
ATOM 1462 C C . ILE A 1 186 ? 8.796 2.787 -15.421 1.00 88.12 186 ILE A C 1
ATOM 1464 O O . ILE A 1 186 ? 7.807 2.273 -14.897 1.00 88.12 186 ILE A O 1
ATOM 1468 N N . PHE A 1 187 ? 8.752 3.255 -16.673 1.00 85.19 187 PHE A N 1
ATOM 1469 C CA . PHE A 1 187 ? 7.533 3.208 -17.488 1.00 85.19 187 PHE A CA 1
ATOM 1470 C C . PHE A 1 187 ? 7.086 1.777 -17.790 1.00 85.19 187 PHE A C 1
ATOM 1472 O O . PHE A 1 187 ? 5.890 1.484 -17.741 1.00 85.19 187 PHE A O 1
ATOM 1479 N N . ARG A 1 188 ? 8.024 0.866 -18.069 1.00 84.25 188 ARG A N 1
ATOM 1480 C CA . ARG A 1 188 ? 7.724 -0.557 -18.266 1.00 84.25 188 ARG A CA 1
ATOM 1481 C C . ARG A 1 188 ? 7.061 -1.158 -17.027 1.00 84.25 188 ARG A C 1
ATOM 1483 O O . ARG A 1 188 ? 6.035 -1.825 -17.155 1.00 84.25 188 ARG A O 1
ATOM 1490 N N . LEU A 1 189 ? 7.599 -0.893 -15.839 1.00 88.25 189 LEU A N 1
ATOM 1491 C CA . LEU A 1 189 ? 7.040 -1.367 -14.572 1.00 88.25 189 LEU A CA 1
ATOM 1492 C C . LEU A 1 189 ? 5.671 -0.736 -14.276 1.00 88.25 189 LEU A C 1
ATOM 1494 O O . LEU A 1 189 ? 4.763 -1.440 -13.838 1.00 88.25 189 LEU A O 1
ATOM 1498 N N . GLN A 1 190 ? 5.471 0.548 -14.594 1.00 89.06 190 GLN A N 1
ATOM 1499 C CA . GLN A 1 190 ? 4.159 1.200 -14.488 1.00 89.06 190 GLN A CA 1
ATOM 1500 C C . GLN A 1 190 ? 3.102 0.539 -15.380 1.00 89.06 190 GLN A C 1
ATOM 1502 O O . GLN A 1 190 ? 1.977 0.328 -14.939 1.00 89.06 190 GLN A O 1
ATOM 1507 N N . LEU A 1 191 ? 3.446 0.182 -16.622 1.00 84.06 191 LEU A N 1
ATOM 1508 C CA . LEU A 1 19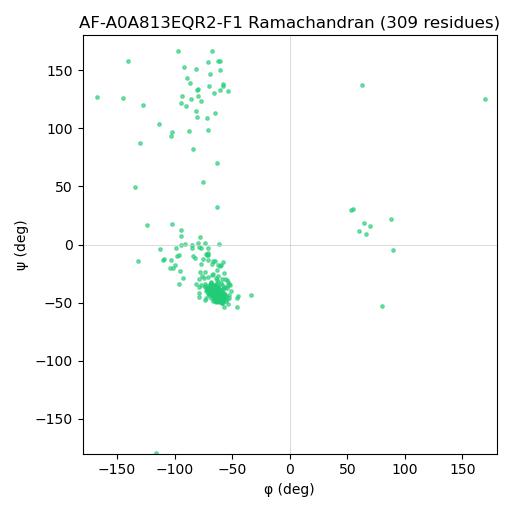1 ? 2.526 -0.524 -17.524 1.00 84.06 191 LEU A CA 1
ATOM 1509 C C . LEU A 1 191 ? 2.123 -1.894 -16.966 1.00 84.06 191 LEU A C 1
ATOM 1511 O O . LEU A 1 191 ? 0.958 -2.282 -17.057 1.00 84.06 191 LEU A O 1
ATOM 1515 N N . VAL A 1 192 ? 3.071 -2.612 -16.358 1.00 83.62 192 VAL A N 1
ATOM 1516 C CA . VAL A 1 192 ? 2.797 -3.887 -15.684 1.00 83.62 192 VAL A CA 1
ATOM 1517 C C . VAL A 1 192 ? 1.887 -3.682 -14.472 1.00 83.62 192 VAL A C 1
ATOM 1519 O O . VAL A 1 192 ? 0.906 -4.407 -14.336 1.00 83.62 192 VAL A O 1
ATOM 1522 N N . LEU A 1 193 ? 2.147 -2.668 -13.644 1.00 85.94 193 LEU A N 1
ATOM 1523 C CA . LEU A 1 193 ? 1.301 -2.309 -12.502 1.00 85.94 193 LEU A CA 1
ATOM 1524 C C . LEU A 1 193 ? -0.131 -1.978 -12.914 1.00 85.94 193 LEU A C 1
ATOM 1526 O O . LEU A 1 193 ? -1.070 -2.557 -12.377 1.00 85.94 193 LEU A O 1
ATOM 1530 N N . MET A 1 194 ? -0.312 -1.101 -13.901 1.00 85.00 194 MET A N 1
ATOM 1531 C CA . MET A 1 194 ? -1.648 -0.758 -14.391 1.00 85.00 194 MET A CA 1
ATOM 1532 C C . MET A 1 194 ? -2.389 -1.994 -14.906 1.00 85.00 194 MET A C 1
ATOM 1534 O O . MET A 1 194 ? -3.590 -2.123 -14.698 1.00 85.00 194 MET A O 1
ATOM 1538 N N . ARG A 1 195 ? -1.676 -2.949 -15.512 1.00 77.75 195 ARG A N 1
ATOM 1539 C CA . ARG A 1 195 ? -2.265 -4.220 -15.936 1.00 77.75 195 ARG A CA 1
ATOM 1540 C C . ARG A 1 195 ? -2.650 -5.122 -14.764 1.00 77.75 195 ARG A C 1
ATOM 1542 O O . ARG A 1 195 ? -3.713 -5.732 -14.822 1.00 77.75 195 ARG A O 1
ATOM 1549 N N . ILE A 1 196 ? -1.815 -5.211 -13.729 1.00 80.38 196 ILE A N 1
ATOM 1550 C CA . ILE A 1 196 ? -2.138 -5.940 -12.494 1.00 80.38 196 ILE A CA 1
ATOM 1551 C C . ILE A 1 196 ? -3.423 -5.379 -11.879 1.00 80.38 196 ILE A C 1
ATOM 1553 O O . ILE A 1 196 ? -4.331 -6.141 -11.556 1.00 80.38 196 ILE A O 1
ATOM 1557 N N . LEU A 1 197 ? -3.521 -4.051 -11.795 1.00 77.50 197 LEU A N 1
ATOM 1558 C CA . LEU A 1 197 ? -4.711 -3.344 -11.321 1.00 77.50 197 LEU A CA 1
ATOM 1559 C C . LEU A 1 197 ? -5.880 -3.404 -12.304 1.00 77.50 197 LEU A C 1
ATOM 1561 O O . LEU A 1 197 ? -6.942 -2.860 -12.025 1.00 77.50 197 LEU A O 1
ATOM 1565 N N . GLN A 1 198 ? -5.694 -4.012 -13.477 1.00 78.00 198 GLN A N 1
ATOM 1566 C CA . GLN A 1 198 ? -6.705 -4.060 -14.524 1.00 78.00 198 GLN A CA 1
ATOM 1567 C C . GLN A 1 198 ? -7.216 -2.665 -14.932 1.00 78.00 198 GLN A C 1
ATOM 1569 O O . GLN A 1 198 ? -8.370 -2.519 -15.327 1.00 78.00 198 GLN A O 1
ATOM 1574 N N . PHE A 1 199 ? -6.349 -1.652 -14.835 1.00 72.38 199 PHE A N 1
ATOM 1575 C CA . PHE A 1 199 ? -6.642 -0.229 -15.032 1.00 72.38 199 PHE A CA 1
ATOM 1576 C C . PHE A 1 199 ? -7.697 0.352 -14.079 1.00 72.38 199 PHE A C 1
ATOM 1578 O O . PHE A 1 199 ? -8.118 1.492 -14.258 1.00 72.38 199 PHE A O 1
ATOM 1585 N N . ASP A 1 200 ? -8.070 -0.383 -13.031 1.00 74.38 200 ASP A N 1
ATOM 1586 C CA . ASP A 1 200 ? -8.884 0.132 -11.939 1.00 74.38 200 ASP A CA 1
ATOM 1587 C C . ASP A 1 200 ? -7.981 0.838 -10.919 1.00 74.38 200 ASP A C 1
ATOM 1589 O O . ASP A 1 200 ? -7.549 0.272 -9.915 1.00 74.38 200 ASP A O 1
ATOM 1593 N N . LEU A 1 201 ? -7.651 2.093 -11.225 1.00 72.19 201 LEU A N 1
ATOM 1594 C CA . LEU A 1 201 ? -6.782 2.930 -10.392 1.00 72.19 201 LEU A CA 1
ATOM 1595 C C . LEU A 1 201 ? -7.501 3.500 -9.160 1.00 72.19 201 LEU A C 1
ATOM 1597 O O . LEU A 1 201 ? -6.863 4.167 -8.352 1.00 72.19 201 LEU A O 1
ATOM 1601 N N . SER A 1 202 ? -8.807 3.242 -9.017 1.00 70.06 202 SER A N 1
ATOM 1602 C CA . SER A 1 202 ? -9.579 3.619 -7.827 1.00 70.06 202 SER A CA 1
ATOM 1603 C C . SER A 1 202 ? -9.320 2.682 -6.643 1.00 70.06 202 SER A C 1
ATOM 1605 O O . SER A 1 202 ? -9.586 3.022 -5.493 1.00 70.06 202 SER A O 1
ATOM 1607 N N . ARG A 1 203 ? -8.752 1.499 -6.909 1.00 63.16 203 ARG A N 1
ATOM 1608 C CA . ARG A 1 203 ? -8.404 0.510 -5.892 1.00 63.16 203 ARG A CA 1
ATOM 1609 C C . ARG A 1 203 ? -7.008 0.775 -5.340 1.00 63.16 203 ARG A C 1
ATOM 1611 O O . ARG A 1 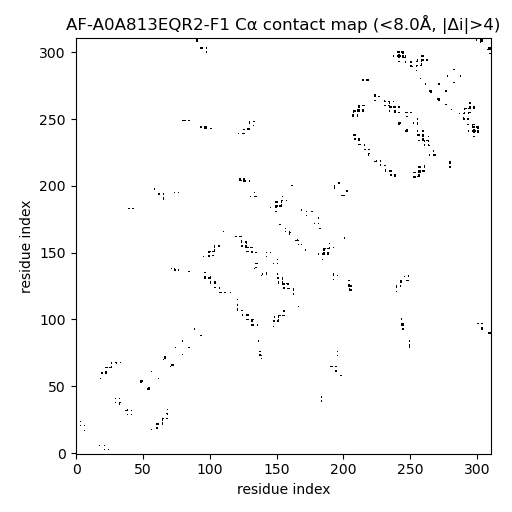203 ? -6.015 0.323 -5.907 1.00 63.16 203 ARG A O 1
ATOM 1618 N N . GLY A 1 204 ? -6.922 1.446 -4.195 1.00 60.19 204 GLY A N 1
ATOM 1619 C CA . GLY A 1 204 ? -5.716 1.359 -3.376 1.00 60.19 204 GLY A CA 1
ATOM 1620 C C . GLY A 1 204 ? -5.624 2.356 -2.225 1.00 60.19 204 GLY A C 1
ATOM 1621 O O . GLY A 1 204 ? -5.662 3.565 -2.415 1.00 60.19 204 GLY A O 1
ATOM 1622 N N . GLY A 1 205 ? -5.429 1.820 -1.019 1.00 61.56 205 GLY A N 1
ATOM 1623 C CA . GLY A 1 205 ? -4.983 2.551 0.170 1.00 61.56 205 GLY A CA 1
ATOM 1624 C C . GLY A 1 205 ? -6.057 3.341 0.924 1.00 61.56 205 GLY A C 1
ATOM 1625 O O . GLY A 1 205 ? -6.198 3.133 2.130 1.00 61.56 205 GLY A O 1
ATOM 1626 N N . GLU A 1 206 ? -6.812 4.215 0.246 1.00 66.69 206 GLU A N 1
ATOM 1627 C CA . GLU A 1 206 ? -7.773 5.141 0.891 1.00 66.69 206 GLU A CA 1
ATOM 1628 C C . GLU A 1 206 ? -8.816 4.411 1.739 1.00 66.69 206 GLU A C 1
ATOM 1630 O O . GLU A 1 206 ? -9.081 4.793 2.880 1.00 66.69 206 GLU A O 1
ATOM 1635 N N . GLU A 1 207 ? -9.318 3.290 1.219 1.00 83.44 207 GLU A N 1
ATOM 1636 C CA . GLU A 1 207 ? -10.372 2.499 1.848 1.00 83.44 207 GLU A CA 1
ATOM 1637 C C . GLU A 1 207 ? -10.021 2.096 3.290 1.00 83.44 207 GLU A C 1
ATOM 1639 O O . GLU A 1 207 ? -10.885 2.084 4.161 1.00 83.44 207 GLU A O 1
ATOM 1644 N N . VAL A 1 208 ? -8.743 1.815 3.578 1.00 90.56 208 VAL A N 1
ATOM 1645 C CA . VAL A 1 208 ? -8.314 1.397 4.920 1.00 90.56 208 VAL A CA 1
ATOM 1646 C C . VAL A 1 208 ? -8.349 2.566 5.902 1.00 90.56 208 VAL A C 1
ATOM 1648 O O . VAL A 1 208 ? -8.749 2.379 7.050 1.00 90.56 208 VAL A O 1
ATOM 1651 N N . LEU A 1 209 ? -7.938 3.770 5.490 1.00 91.56 209 LEU A N 1
ATOM 1652 C CA . LEU A 1 209 ? -7.944 4.941 6.376 1.00 91.56 209 LEU A CA 1
ATOM 1653 C C . LEU A 1 209 ? -9.365 5.416 6.681 1.00 91.56 209 LEU A C 1
ATOM 1655 O O . LEU A 1 209 ? -9.637 5.830 7.812 1.00 91.56 209 LEU A O 1
ATOM 1659 N N . ASP A 1 210 ? -10.265 5.328 5.705 1.00 91.44 210 ASP A N 1
ATOM 1660 C CA . ASP A 1 210 ? -11.677 5.647 5.906 1.00 91.44 210 ASP A CA 1
ATOM 1661 C C . ASP A 1 210 ? -12.385 4.587 6.747 1.00 91.44 210 ASP A C 1
ATOM 1663 O O . ASP A 1 210 ? -13.110 4.920 7.682 1.00 91.44 210 ASP A O 1
ATOM 1667 N N . GLN A 1 211 ? -12.063 3.309 6.554 1.00 91.62 211 GLN A N 1
ATOM 1668 C CA . GLN A 1 211 ? -12.557 2.259 7.440 1.00 91.62 211 GLN A CA 1
ATOM 1669 C C . GLN A 1 211 ? -12.063 2.437 8.879 1.00 91.62 211 GLN A C 1
ATOM 1671 O O . GLN A 1 211 ? -12.839 2.221 9.805 1.00 91.62 211 GLN A O 1
ATOM 1676 N N . VAL A 1 212 ? -10.815 2.874 9.099 1.00 92.44 212 VAL A N 1
ATOM 1677 C CA . VAL A 1 212 ? -10.328 3.215 10.450 1.00 92.44 212 VAL A CA 1
ATOM 1678 C C . VAL A 1 212 ? -11.179 4.333 11.067 1.00 92.44 212 VAL A C 1
ATOM 1680 O O . VAL A 1 212 ? -11.630 4.168 12.202 1.00 92.44 212 VAL A O 1
ATOM 1683 N N . LYS A 1 213 ? -11.459 5.416 10.320 1.00 92.06 213 LYS A N 1
ATOM 1684 C CA . LYS A 1 213 ? -12.349 6.506 10.774 1.00 92.06 213 LYS A CA 1
ATOM 1685 C C . LYS A 1 213 ? -13.701 5.965 11.211 1.00 92.06 213 LYS A C 1
ATOM 1687 O O . LYS A 1 213 ? -14.170 6.288 12.299 1.00 92.06 213 LYS A O 1
ATOM 1692 N N . ASP A 1 214 ? -14.326 5.167 10.356 1.00 90.25 214 ASP A N 1
ATOM 1693 C CA . ASP A 1 214 ? -15.690 4.697 10.565 1.00 90.25 214 ASP A CA 1
ATOM 1694 C C . ASP A 1 214 ? -15.779 3.715 11.733 1.00 90.25 214 ASP A C 1
ATOM 1696 O O . ASP A 1 214 ? -16.678 3.831 12.566 1.00 90.25 214 ASP A O 1
ATOM 1700 N N . ILE A 1 215 ? -14.795 2.821 11.874 1.00 88.81 215 ILE A N 1
ATOM 1701 C CA . ILE A 1 215 ? -14.684 1.935 13.038 1.00 88.81 215 ILE A CA 1
ATOM 1702 C C . ILE A 1 215 ? -14.532 2.767 14.317 1.00 88.81 215 ILE A C 1
ATOM 1704 O O . ILE A 1 215 ? -15.252 2.540 15.286 1.00 88.81 215 ILE A O 1
ATOM 1708 N N . CYS A 1 216 ? -13.636 3.758 14.329 1.00 89.44 216 CYS A N 1
ATOM 1709 C CA . CYS A 1 216 ? -13.428 4.616 15.495 1.00 89.44 216 CYS A CA 1
ATOM 1710 C C . CYS A 1 216 ? -14.667 5.455 15.847 1.00 89.44 216 CYS A C 1
ATOM 1712 O O . CYS A 1 216 ? -14.948 5.638 17.030 1.00 89.44 216 CYS A O 1
ATOM 1714 N N . ARG A 1 217 ? -15.441 5.920 14.857 1.00 88.81 217 ARG A N 1
ATOM 1715 C CA . ARG A 1 217 ? -16.739 6.583 15.084 1.00 88.81 217 ARG A CA 1
ATOM 1716 C C . ARG A 1 217 ? -17.752 5.639 15.726 1.00 88.81 217 ARG A C 1
ATOM 1718 O O . ARG A 1 217 ? -18.422 6.040 16.670 1.00 88.81 217 ARG A O 1
ATOM 1725 N N . GLY A 1 218 ? -17.812 4.385 15.275 1.00 84.88 218 GLY A N 1
ATOM 1726 C CA . GLY A 1 218 ? -18.671 3.354 15.868 1.00 84.88 218 GLY A CA 1
ATOM 1727 C C . GLY A 1 218 ? -18.330 3.020 17.326 1.00 84.88 218 GLY A C 1
ATOM 1728 O O . GLY A 1 218 ? -19.161 2.481 18.046 1.00 84.88 218 GLY A O 1
ATOM 1729 N N . MET A 1 219 ? -17.133 3.381 17.799 1.00 81.50 219 MET A N 1
ATOM 1730 C CA . MET A 1 219 ? -16.714 3.185 19.191 1.00 81.50 219 MET A CA 1
ATOM 1731 C C . MET A 1 219 ? -17.153 4.318 20.136 1.00 81.50 219 MET A C 1
ATOM 1733 O O . MET A 1 219 ? -16.849 4.240 21.329 1.00 81.50 219 MET A O 1
ATOM 1737 N N . ALA A 1 220 ? -17.838 5.361 19.645 1.00 79.69 220 ALA A N 1
ATOM 1738 C CA . ALA A 1 220 ? -18.210 6.559 20.415 1.00 79.69 220 ALA A CA 1
ATOM 1739 C C . ALA A 1 220 ? -18.987 6.271 21.708 1.00 79.69 220 ALA A C 1
ATOM 1741 O O . ALA A 1 220 ? -18.832 7.005 22.685 1.00 79.69 220 ALA A O 1
ATOM 1742 N N . GLU A 1 221 ? -19.764 5.190 21.726 1.00 78.50 221 GLU A N 1
ATOM 1743 C CA . GLU A 1 221 ? -20.615 4.780 22.852 1.00 78.50 221 GLU A CA 1
ATOM 1744 C C . GLU A 1 221 ? -19.940 3.760 23.788 1.00 78.50 221 GLU A C 1
ATOM 1746 O O . GLU A 1 221 ? -20.571 3.221 24.692 1.00 78.50 221 GLU A O 1
ATOM 1751 N N . THR A 1 222 ? -18.650 3.478 23.588 1.00 76.88 222 THR A N 1
ATOM 1752 C CA . THR A 1 222 ? -17.889 2.522 24.409 1.00 76.88 222 THR A CA 1
ATOM 1753 C C . THR A 1 222 ? -17.085 3.218 25.509 1.00 76.88 222 THR A C 1
ATOM 1755 O O . THR A 1 222 ? -16.809 4.416 25.436 1.00 76.88 222 THR A O 1
ATOM 1758 N N . ASP A 1 223 ? -16.576 2.446 26.474 1.00 78.00 223 ASP A N 1
ATOM 1759 C CA . ASP A 1 223 ? -15.643 2.930 27.510 1.00 78.00 223 ASP A CA 1
ATOM 1760 C C . ASP A 1 223 ? -14.355 3.555 26.938 1.00 78.00 223 ASP A C 1
ATOM 1762 O O . ASP A 1 223 ? -13.616 4.254 27.631 1.00 78.00 223 ASP A O 1
ATOM 1766 N N . LEU A 1 224 ? -14.070 3.321 25.654 1.00 79.25 224 LEU A N 1
ATOM 1767 C CA . LEU A 1 224 ? -12.928 3.893 24.951 1.00 79.25 224 LEU A CA 1
ATOM 1768 C C . LEU A 1 224 ? -13.199 5.291 24.389 1.00 79.25 224 LEU A C 1
ATOM 1770 O O . LEU A 1 224 ? -12.266 5.893 23.854 1.00 79.25 224 LEU A O 1
ATOM 1774 N N . SER A 1 225 ? -14.417 5.825 24.534 1.00 83.56 225 SER A N 1
ATOM 1775 C CA . SER A 1 225 ? -14.820 7.156 24.062 1.00 83.56 225 SER A CA 1
ATOM 1776 C C . SER A 1 225 ? -13.809 8.270 24.389 1.00 83.56 225 SER A C 1
ATOM 1778 O O . SER A 1 225 ? -13.373 8.967 23.465 1.00 83.56 225 SER A O 1
ATOM 1780 N N . PRO A 1 226 ? -13.270 8.373 25.627 1.00 86.94 226 PRO A N 1
ATOM 1781 C CA . PRO A 1 226 ? -12.268 9.391 25.973 1.00 86.94 226 PRO A CA 1
ATOM 1782 C C . PRO A 1 226 ? -10.929 9.244 25.231 1.00 86.94 226 PRO A C 1
ATOM 1784 O O . PRO A 1 226 ? -10.079 10.137 25.263 1.00 86.94 226 PRO A O 1
ATOM 1787 N N . HIS A 1 227 ? -10.691 8.096 24.600 1.00 88.75 227 HIS A N 1
ATOM 1788 C CA . HIS A 1 227 ? -9.441 7.742 23.937 1.00 88.75 227 HIS A CA 1
ATOM 1789 C C . HIS A 1 227 ? -9.570 7.628 22.416 1.00 88.75 227 HIS A C 1
ATOM 1791 O O . HIS A 1 227 ? -8.542 7.455 21.761 1.00 88.75 227 HIS A O 1
ATOM 1797 N N . ILE A 1 228 ? -10.769 7.781 21.839 1.00 89.62 228 ILE A N 1
ATOM 1798 C CA . ILE A 1 228 ? -11.019 7.574 20.401 1.00 89.62 228 ILE A CA 1
ATOM 1799 C C . ILE A 1 228 ? -10.068 8.382 19.528 1.00 89.62 228 ILE A C 1
ATOM 1801 O O . ILE A 1 228 ? -9.473 7.817 18.621 1.00 89.62 228 ILE A O 1
ATOM 1805 N N . SER A 1 229 ? -9.849 9.665 19.825 1.00 90.94 229 SER A N 1
ATOM 1806 C CA . SER A 1 229 ? -8.935 10.497 19.027 1.00 90.94 229 SER A CA 1
ATOM 1807 C C . SER A 1 229 ? -7.501 9.942 19.008 1.00 90.94 229 SER A C 1
ATOM 1809 O O . SER A 1 229 ? -6.866 9.896 17.957 1.00 90.94 229 SER A O 1
ATOM 1811 N N . ARG A 1 230 ? -7.008 9.437 20.149 1.00 91.88 230 ARG A N 1
ATOM 1812 C CA . ARG A 1 230 ? -5.671 8.823 20.247 1.00 91.88 230 ARG A CA 1
ATOM 1813 C C . ARG A 1 230 ? -5.620 7.446 19.587 1.00 91.88 230 ARG A C 1
ATOM 1815 O O . ARG A 1 230 ? -4.581 7.063 19.049 1.00 91.88 230 ARG A O 1
ATOM 1822 N N . ILE A 1 231 ? -6.718 6.693 19.655 1.00 91.69 231 ILE A N 1
ATOM 1823 C CA . ILE A 1 231 ? -6.860 5.394 18.994 1.00 91.69 231 ILE A CA 1
ATOM 1824 C C . ILE A 1 231 ? -6.865 5.587 17.478 1.00 91.69 231 ILE A C 1
ATOM 1826 O O . ILE A 1 231 ? -6.078 4.918 16.818 1.00 91.69 231 ILE A O 1
ATOM 1830 N N . ASP A 1 232 ? -7.661 6.518 16.947 1.00 92.88 232 ASP A N 1
ATOM 1831 C CA . ASP A 1 232 ? -7.735 6.851 15.518 1.00 92.88 232 ASP A CA 1
ATOM 1832 C C . ASP A 1 232 ? -6.360 7.253 14.978 1.00 92.88 232 ASP A C 1
ATOM 1834 O O . ASP A 1 232 ? -5.841 6.620 14.057 1.00 92.88 232 ASP A O 1
ATOM 1838 N N . GLU A 1 233 ? -5.700 8.227 15.615 1.00 92.50 233 GLU A N 1
ATOM 1839 C CA . GLU A 1 233 ? -4.368 8.675 15.198 1.00 92.50 233 GLU A CA 1
ATOM 1840 C C . GLU A 1 233 ? -3.371 7.505 15.151 1.00 92.50 233 GLU A C 1
ATOM 1842 O O . GLU A 1 233 ? -2.611 7.336 14.187 1.00 92.50 233 GLU A O 1
ATOM 1847 N N . ARG A 1 234 ? -3.388 6.650 16.180 1.00 93.50 234 ARG A N 1
ATOM 1848 C CA . ARG A 1 234 ? -2.483 5.504 16.257 1.00 93.50 234 ARG A CA 1
ATOM 1849 C C . ARG A 1 234 ? -2.845 4.409 15.257 1.00 93.50 234 ARG A C 1
ATOM 1851 O O . ARG A 1 234 ? -1.934 3.806 14.692 1.00 93.50 234 ARG A O 1
ATOM 1858 N N . ALA A 1 235 ? -4.128 4.149 15.041 1.00 93.94 235 ALA A N 1
ATOM 1859 C CA . ALA A 1 235 ? -4.627 3.151 14.108 1.00 93.94 235 ALA A CA 1
ATOM 1860 C C . ALA A 1 235 ? -4.283 3.530 12.665 1.00 93.94 235 ALA A C 1
ATOM 1862 O O . ALA A 1 235 ? -3.785 2.683 11.931 1.00 93.94 235 ALA A O 1
ATOM 1863 N N . ARG A 1 236 ? -4.409 4.805 12.281 1.00 93.12 236 ARG A N 1
ATOM 1864 C CA . ARG A 1 236 ? -3.942 5.290 10.969 1.00 93.12 236 ARG A CA 1
ATOM 1865 C C . ARG A 1 236 ? -2.443 5.110 10.787 1.00 93.12 236 ARG A C 1
ATOM 1867 O O . ARG A 1 236 ? -2.002 4.603 9.760 1.00 93.12 236 ARG A O 1
ATOM 1874 N N . ALA A 1 237 ? -1.648 5.470 11.798 1.00 92.06 237 ALA A N 1
ATOM 1875 C CA . ALA A 1 237 ? -0.205 5.247 11.750 1.00 92.06 237 ALA A CA 1
ATOM 1876 C C . ALA A 1 237 ? 0.128 3.751 11.604 1.00 92.06 237 ALA A C 1
ATOM 1878 O O . ALA A 1 237 ? 1.035 3.385 10.857 1.00 92.06 237 ALA A O 1
ATOM 1879 N N . LEU A 1 238 ? -0.622 2.875 12.281 1.00 93.81 238 LEU A N 1
ATOM 1880 C CA . LEU A 1 238 ? -0.504 1.427 12.128 1.00 93.81 238 LEU A CA 1
ATOM 1881 C C . LEU A 1 238 ? -0.946 0.943 10.746 1.00 93.81 238 LEU A C 1
ATOM 1883 O O . LEU A 1 238 ? -0.298 0.044 10.228 1.00 93.81 238 LEU A O 1
ATOM 1887 N N . ALA A 1 239 ? -1.978 1.529 10.138 1.00 93.38 239 ALA A N 1
ATOM 1888 C CA . ALA A 1 239 ? -2.442 1.172 8.799 1.00 93.38 239 ALA A CA 1
ATOM 1889 C C . ALA A 1 239 ? -1.372 1.462 7.740 1.00 93.38 239 ALA A C 1
ATOM 1891 O O . ALA A 1 239 ? -1.075 0.598 6.913 1.00 93.38 239 ALA A O 1
ATOM 1892 N N . VAL A 1 240 ? -0.712 2.622 7.830 1.00 91.50 240 VAL A N 1
ATOM 1893 C CA . VAL A 1 240 ? 0.441 2.959 6.977 1.00 91.50 240 VAL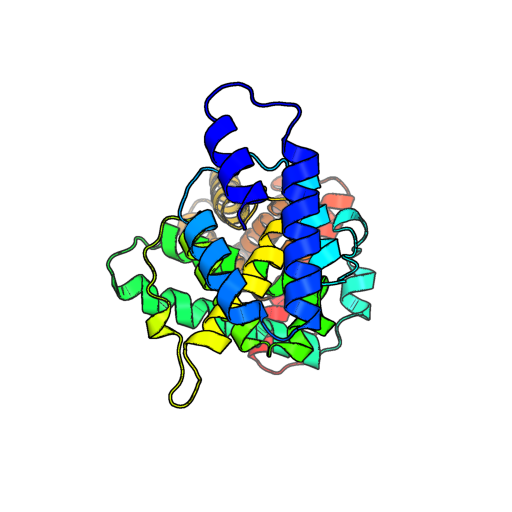 A CA 1
ATOM 1894 C C . VAL A 1 240 ? 1.582 1.958 7.171 1.00 91.50 240 VAL A C 1
ATOM 1896 O O . VAL A 1 240 ? 2.156 1.471 6.200 1.00 91.50 240 VAL A O 1
ATOM 1899 N N . MET A 1 241 ? 1.880 1.575 8.416 1.00 91.69 241 MET A N 1
ATOM 1900 C CA . MET A 1 241 ? 2.890 0.546 8.688 1.00 91.69 241 MET A CA 1
ATOM 1901 C C . MET A 1 241 ? 2.471 -0.838 8.175 1.00 91.69 241 MET A C 1
ATOM 1903 O O . MET A 1 241 ? 3.308 -1.556 7.640 1.00 91.69 241 MET A O 1
ATOM 1907 N N . ALA A 1 242 ? 1.200 -1.222 8.305 1.00 92.62 242 ALA A N 1
ATOM 1908 C CA . ALA A 1 242 ? 0.683 -2.513 7.854 1.00 92.62 242 ALA A CA 1
ATOM 1909 C C . ALA A 1 242 ? 0.884 -2.702 6.346 1.00 92.62 242 ALA A C 1
ATOM 1911 O O . ALA A 1 242 ? 1.197 -3.809 5.910 1.00 92.62 242 ALA A O 1
ATOM 1912 N N . HIS A 1 243 ? 0.810 -1.613 5.574 1.00 91.19 243 HIS A N 1
ATOM 1913 C CA . HIS A 1 243 ? 1.090 -1.615 4.139 1.00 91.19 243 HIS A CA 1
ATOM 1914 C C . HIS A 1 243 ? 2.566 -1.789 3.792 1.00 91.19 243 HIS A C 1
ATOM 1916 O O . HIS A 1 243 ? 2.880 -2.001 2.634 1.00 91.19 243 HIS A O 1
ATOM 1922 N N . MET A 1 244 ? 3.489 -1.778 4.753 1.00 91.00 244 MET A N 1
ATOM 1923 C CA . MET A 1 244 ? 4.879 -2.192 4.517 1.00 91.00 244 MET A CA 1
ATOM 1924 C C . MET A 1 244 ? 5.067 -3.716 4.630 1.00 91.00 244 MET A C 1
ATOM 1926 O O . MET A 1 244 ? 6.134 -4.231 4.298 1.00 91.00 244 MET A O 1
ATOM 1930 N N . GLY A 1 245 ? 4.051 -4.442 5.108 1.00 86.94 245 GLY A N 1
ATOM 1931 C CA . GLY A 1 245 ? 3.983 -5.907 5.145 1.00 86.94 245 GLY A CA 1
ATOM 1932 C C . GLY A 1 245 ? 2.853 -6.431 4.261 1.00 86.94 245 GLY A C 1
ATOM 1933 O O . GLY A 1 245 ? 2.138 -5.653 3.652 1.00 86.94 245 GLY A O 1
ATOM 1934 N N . PHE A 1 246 ? 2.644 -7.744 4.193 1.00 87.06 246 PHE A N 1
ATOM 1935 C CA . PHE A 1 246 ? 1.723 -8.325 3.204 1.00 87.06 246 PHE A CA 1
ATOM 1936 C C . PHE A 1 246 ? 0.237 -8.230 3.563 1.00 87.06 246 PHE A C 1
ATOM 1938 O O . PHE A 1 246 ? -0.585 -8.700 2.783 1.00 87.06 246 PHE A O 1
ATOM 1945 N N . ALA A 1 247 ? -0.123 -7.615 4.697 1.00 88.06 247 ALA A N 1
ATOM 1946 C CA . ALA A 1 247 ? -1.508 -7.473 5.155 1.00 88.06 247 ALA A CA 1
ATOM 1947 C C . ALA A 1 247 ? -2.496 -7.023 4.049 1.00 88.06 247 ALA A C 1
ATOM 1949 O O . ALA A 1 247 ? -3.451 -7.760 3.811 1.00 88.06 247 ALA A O 1
ATOM 1950 N N . PRO A 1 248 ? -2.272 -5.915 3.313 1.00 86.06 248 PRO A N 1
ATOM 1951 C CA . PRO A 1 248 ? -3.212 -5.448 2.285 1.00 86.06 248 PRO A CA 1
ATOM 1952 C C . PRO A 1 248 ? -3.267 -6.328 1.026 1.00 86.06 248 PRO A C 1
ATOM 1954 O O . PRO A 1 248 ? -4.111 -6.107 0.167 1.00 86.06 248 PRO A O 1
ATOM 1957 N N . VAL A 1 249 ? -2.364 -7.303 0.878 1.00 83.19 249 VAL A N 1
ATOM 1958 C CA . VAL A 1 249 ? -2.380 -8.258 -0.244 1.00 83.19 249 VAL A CA 1
ATOM 1959 C C . VAL A 1 249 ? -3.148 -9.528 0.123 1.00 83.19 249 VAL A C 1
ATOM 1961 O O . VAL A 1 249 ? -3.695 -10.193 -0.750 1.00 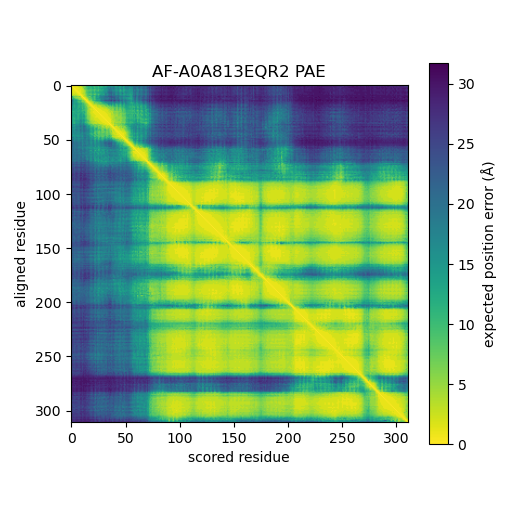83.19 249 VAL A O 1
ATOM 1964 N N . VAL A 1 250 ? -3.170 -9.891 1.408 1.00 82.12 250 VAL A N 1
ATOM 1965 C CA . VAL A 1 250 ? -3.660 -11.201 1.870 1.00 82.12 250 VAL A CA 1
ATOM 1966 C C . VAL A 1 250 ? -5.064 -11.166 2.453 1.00 82.12 250 VAL A C 1
ATOM 1968 O O . VAL A 1 250 ? -5.690 -12.217 2.578 1.00 82.12 250 VAL A O 1
ATOM 1971 N N . VAL A 1 251 ? -5.541 -9.994 2.870 1.00 85.00 251 VAL A N 1
ATOM 1972 C CA . VAL A 1 251 ? -6.857 -9.828 3.490 1.00 85.00 251 VAL A CA 1
ATOM 1973 C C . VAL A 1 251 ? -7.540 -8.548 3.003 1.00 85.00 251 VAL A C 1
ATOM 1975 O O . VAL A 1 251 ? -6.855 -7.618 2.575 1.00 85.00 251 VAL A O 1
ATOM 1978 N N . PRO A 1 252 ? -8.878 -8.462 3.105 1.00 87.31 252 PRO A N 1
ATOM 1979 C CA . PRO A 1 252 ? -9.612 -7.250 2.754 1.00 87.31 252 PRO A CA 1
ATOM 1980 C C . PRO A 1 252 ? -9.205 -6.034 3.599 1.00 87.31 252 PRO A C 1
ATOM 1982 O O . PRO A 1 252 ? -8.902 -6.177 4.789 1.00 87.31 252 PRO A O 1
ATOM 1985 N N . SER A 1 253 ? -9.315 -4.834 3.016 1.00 89.38 253 SER A N 1
ATOM 1986 C CA . SER A 1 253 ? -9.059 -3.534 3.658 1.00 89.38 253 SER A CA 1
ATOM 1987 C C . SER A 1 253 ? -9.685 -3.430 5.053 1.00 89.38 253 SER A C 1
ATOM 1989 O O . SER A 1 253 ? -9.009 -3.066 6.019 1.00 89.38 253 SER A O 1
ATOM 1991 N N . ARG A 1 254 ? -10.945 -3.874 5.191 1.00 89.25 254 ARG A N 1
ATOM 1992 C CA . ARG A 1 254 ? -11.702 -3.790 6.450 1.00 89.25 254 ARG A CA 1
ATOM 1993 C C . ARG A 1 254 ? -11.042 -4.584 7.569 1.00 89.25 254 ARG A C 1
ATOM 1995 O O . ARG A 1 254 ? -10.997 -4.124 8.707 1.00 89.25 254 ARG A O 1
ATOM 2002 N N . ALA A 1 255 ? -10.490 -5.753 7.251 1.00 90.00 255 ALA A N 1
ATOM 2003 C CA . ALA A 1 255 ? -9.778 -6.574 8.222 1.00 90.00 255 ALA A CA 1
ATOM 2004 C C . ALA A 1 255 ? -8.459 -5.919 8.661 1.00 90.00 255 ALA A C 1
ATOM 2006 O O . ALA A 1 255 ? -8.099 -6.002 9.837 1.00 90.00 255 ALA A O 1
ATOM 2007 N N . VAL A 1 256 ? -7.763 -5.232 7.745 1.00 92.50 256 VAL A N 1
ATOM 2008 C CA . VAL A 1 256 ? -6.567 -4.435 8.067 1.00 92.50 256 VAL A CA 1
ATOM 2009 C C . VAL A 1 256 ? -6.930 -3.276 8.995 1.00 92.50 256 VAL A C 1
ATOM 2011 O O . VAL A 1 256 ? -6.305 -3.127 10.044 1.00 92.50 256 VAL A O 1
ATOM 2014 N N . ALA A 1 257 ? -7.974 -2.511 8.667 1.00 92.50 257 ALA A N 1
ATOM 2015 C CA . ALA A 1 257 ? -8.446 -1.394 9.484 1.00 92.50 257 ALA A CA 1
ATOM 2016 C C . ALA A 1 257 ? -8.824 -1.842 10.908 1.00 92.50 257 ALA A C 1
ATOM 2018 O O . ALA A 1 257 ? -8.320 -1.291 11.890 1.00 92.50 257 ALA A O 1
ATOM 2019 N N . LEU A 1 258 ? -9.626 -2.907 11.025 1.00 90.94 258 LEU A N 1
ATOM 2020 C CA . LEU A 1 258 ? -10.007 -3.516 12.305 1.00 90.94 258 LEU A CA 1
ATOM 2021 C C . LEU A 1 258 ? -8.792 -3.964 13.120 1.00 90.94 258 LEU A C 1
ATOM 2023 O O . LEU A 1 258 ? -8.712 -3.685 14.316 1.00 90.94 258 LEU A O 1
ATOM 2027 N N . ALA A 1 259 ? -7.819 -4.621 12.484 1.00 91.38 259 ALA A N 1
ATOM 2028 C CA . ALA A 1 259 ? -6.592 -5.038 13.151 1.00 91.38 259 ALA A CA 1
ATOM 2029 C C . ALA A 1 259 ? -5.790 -3.845 13.688 1.00 91.38 259 ALA A C 1
ATOM 2031 O O . ALA A 1 259 ? -5.310 -3.887 14.824 1.00 91.38 259 ALA A O 1
ATOM 2032 N N . CYS A 1 260 ? -5.663 -2.770 12.909 1.00 93.75 260 CYS A N 1
ATOM 2033 C CA . CYS A 1 260 ? -4.967 -1.557 13.328 1.00 93.75 260 CYS A CA 1
ATOM 2034 C C . CYS A 1 260 ? -5.658 -0.874 14.515 1.00 93.75 260 CYS A C 1
ATOM 2036 O O . CYS A 1 260 ? -4.973 -0.505 15.473 1.00 93.75 260 CYS A O 1
ATOM 2038 N N . VAL A 1 261 ? -6.991 -0.768 14.497 1.00 91.88 261 VAL A N 1
ATOM 2039 C CA . VAL A 1 261 ? -7.777 -0.233 15.621 1.00 91.88 261 VAL A CA 1
ATOM 2040 C C . VAL A 1 261 ? -7.631 -1.118 16.859 1.00 91.88 261 VAL A C 1
ATOM 2042 O O . VAL A 1 261 ? -7.324 -0.609 17.936 1.00 91.88 261 VAL A O 1
ATOM 2045 N N . ALA A 1 262 ? -7.745 -2.441 16.716 1.00 88.12 262 ALA A N 1
ATOM 2046 C CA . ALA A 1 262 ? -7.592 -3.382 17.825 1.00 88.12 262 ALA A CA 1
ATOM 2047 C C . ALA A 1 262 ? -6.196 -3.301 18.472 1.00 88.12 262 ALA A C 1
ATOM 2049 O O . ALA A 1 262 ? -6.073 -3.261 19.700 1.00 88.12 262 ALA A O 1
ATOM 2050 N N . ILE A 1 263 ? -5.131 -3.227 17.662 1.00 90.00 263 ILE A N 1
ATOM 2051 C CA . ILE A 1 263 ? -3.756 -3.058 18.157 1.00 90.00 263 ILE A CA 1
ATOM 2052 C C . ILE A 1 263 ? -3.593 -1.705 18.868 1.00 90.00 263 ILE A C 1
ATOM 2054 O O . ILE A 1 263 ? -2.969 -1.650 19.930 1.00 90.00 263 ILE A O 1
ATOM 2058 N N . ALA A 1 264 ? -4.140 -0.619 18.310 1.00 91.31 264 ALA A N 1
ATOM 2059 C CA . ALA A 1 264 ? -4.067 0.715 18.908 1.00 91.31 264 ALA A CA 1
ATOM 2060 C C . ALA A 1 264 ? -4.794 0.782 20.258 1.00 91.31 264 ALA A C 1
ATOM 2062 O O . ALA A 1 264 ? -4.232 1.252 21.250 1.00 91.31 264 ALA A O 1
ATOM 2063 N N . ALA A 1 265 ? -6.022 0.277 20.308 1.00 87.19 265 ALA A N 1
ATOM 2064 C CA . ALA A 1 265 ? -6.891 0.372 21.469 1.00 87.19 265 ALA A CA 1
ATOM 2065 C C . ALA A 1 265 ? -6.419 -0.508 22.645 1.00 87.19 265 ALA A C 1
ATOM 2067 O O . ALA A 1 265 ? -6.559 -0.112 23.804 1.00 87.19 265 ALA A O 1
ATOM 2068 N N . ARG A 1 266 ? -5.711 -1.618 22.376 1.00 83.50 266 ARG A N 1
ATOM 2069 C CA . ARG A 1 266 ? -5.066 -2.461 23.407 1.00 83.50 266 ARG A CA 1
ATOM 2070 C C . ARG A 1 266 ? -4.031 -1.719 24.268 1.00 83.50 266 ARG A C 1
ATOM 2072 O O . ARG A 1 266 ? -3.658 -2.196 25.334 1.00 83.50 266 ARG A O 1
ATOM 2079 N N . ARG A 1 267 ? -3.544 -0.555 23.826 1.00 80.12 267 ARG A N 1
ATOM 2080 C CA . ARG A 1 267 ? -2.629 0.285 24.616 1.00 80.12 267 ARG A CA 1
ATOM 2081 C C . ARG A 1 267 ? -3.340 1.098 25.701 1.00 80.12 267 ARG A C 1
ATOM 2083 O O . ARG A 1 267 ? -2.690 1.497 26.660 1.00 80.12 267 ARG A O 1
ATOM 2090 N N . PHE A 1 268 ? -4.633 1.360 25.529 1.00 74.75 268 PHE A N 1
ATOM 2091 C CA . PHE A 1 268 ? -5.435 2.195 26.429 1.00 74.75 268 PHE A CA 1
ATOM 2092 C C . PHE A 1 268 ? -6.346 1.375 27.334 1.00 74.75 268 PHE A C 1
ATOM 2094 O O . PHE A 1 268 ? -6.726 1.846 28.398 1.00 74.75 268 PHE A O 1
ATOM 2101 N N . SER A 1 269 ? -6.627 0.130 26.955 1.00 64.88 269 SER A N 1
ATOM 2102 C CA . SER A 1 269 ? -7.223 -0.840 27.855 1.00 64.88 269 SER A CA 1
ATOM 2103 C C . SER A 1 269 ? -6.400 -2.122 27.876 1.00 64.88 269 SER A C 1
ATOM 2105 O O . SER A 1 269 ? -6.250 -2.798 26.856 1.00 64.88 269 SER A O 1
ATOM 2107 N N . HIS A 1 270 ? -5.894 -2.483 29.060 1.00 57.47 270 HIS A N 1
ATOM 2108 C CA . HIS A 1 270 ? -5.271 -3.789 29.305 1.00 57.47 270 HIS A CA 1
ATOM 2109 C C . HIS A 1 270 ? -6.248 -4.952 29.065 1.00 57.47 270 HIS A C 1
ATOM 2111 O O . HIS A 1 270 ? -5.814 -6.077 28.815 1.00 57.47 270 HIS A O 1
ATOM 2117 N N . ALA A 1 271 ? -7.549 -4.659 29.060 1.00 47.06 271 ALA A N 1
ATOM 2118 C CA . ALA A 1 271 ? -8.621 -5.543 28.656 1.00 47.06 271 ALA A CA 1
ATOM 2119 C C . ALA A 1 271 ? -9.518 -4.786 27.671 1.00 47.06 271 ALA A C 1
ATOM 2121 O O . ALA A 1 271 ? -10.499 -4.163 28.057 1.00 47.06 271 ALA A O 1
ATOM 2122 N N . LEU A 1 272 ? -9.206 -4.818 26.378 1.00 51.69 272 LEU A N 1
ATOM 2123 C CA . LEU A 1 272 ? -10.312 -4.939 25.433 1.00 51.69 272 LEU A CA 1
ATOM 2124 C C . LEU A 1 272 ? -10.806 -6.367 25.628 1.00 51.69 272 LEU A C 1
ATOM 2126 O O . LEU A 1 272 ? -10.126 -7.283 25.151 1.00 51.69 272 LEU A O 1
ATOM 2130 N N . PRO A 1 273 ? -11.873 -6.611 26.410 1.00 52.56 273 PRO A N 1
ATOM 2131 C CA . PRO A 1 273 ? -12.399 -7.957 26.477 1.00 52.56 273 PRO A CA 1
ATOM 2132 C C . PRO A 1 273 ? -12.756 -8.348 25.037 1.00 52.56 273 PRO A C 1
ATOM 2134 O O . PRO A 1 273 ? -13.293 -7.525 24.294 1.00 52.56 273 PRO A O 1
ATOM 2137 N N . SER A 1 274 ? -12.415 -9.580 24.636 1.00 53.41 274 SER A N 1
ATOM 2138 C CA . SER A 1 274 ? -12.790 -10.166 23.336 1.00 53.41 274 SER A CA 1
ATOM 2139 C C . SER A 1 274 ? -14.166 -9.699 22.831 1.00 53.41 274 SER A C 1
ATOM 2141 O O . SER A 1 274 ? -14.211 -9.252 21.692 1.00 53.41 274 SER A O 1
ATOM 2143 N N . PRO A 1 275 ? -15.237 -9.628 23.660 1.00 51.47 275 PRO A N 1
ATOM 2144 C CA . PRO A 1 275 ? -16.551 -9.122 23.248 1.00 51.47 275 PRO A CA 1
ATOM 2145 C C . PRO A 1 275 ? -16.621 -7.694 22.685 1.00 51.47 275 PRO A C 1
ATOM 2147 O O . PRO A 1 275 ? -17.545 -7.425 21.935 1.00 51.47 275 PRO A O 1
ATOM 2150 N N . VAL A 1 276 ? -15.704 -6.768 22.994 1.00 52.53 276 VAL A N 1
ATOM 2151 C CA . VAL A 1 276 ? -15.713 -5.421 22.375 1.00 52.53 276 VAL A CA 1
ATOM 2152 C C . VAL A 1 276 ? -15.111 -5.475 20.973 1.00 52.53 276 VAL A C 1
ATOM 2154 O O . VAL A 1 276 ? -15.616 -4.832 20.064 1.00 52.53 276 VAL A O 1
ATOM 2157 N N . ILE A 1 277 ? -14.081 -6.298 20.760 1.00 53.81 277 ILE A N 1
ATOM 2158 C CA . ILE A 1 277 ? -13.558 -6.575 19.415 1.00 53.81 277 ILE A CA 1
ATOM 2159 C C . ILE A 1 277 ? -14.581 -7.415 18.631 1.00 53.81 277 ILE A C 1
ATOM 2161 O O . ILE A 1 277 ? -14.883 -7.080 17.498 1.00 53.81 277 ILE A O 1
ATOM 2165 N N . ASP A 1 278 ? -15.186 -8.430 19.247 1.00 57.81 278 ASP A N 1
ATOM 2166 C CA . ASP A 1 278 ? -16.256 -9.254 18.665 1.00 57.81 278 ASP A CA 1
ATOM 2167 C C . ASP A 1 278 ? -17.602 -8.505 18.534 1.00 57.81 278 ASP A C 1
ATOM 2169 O O . ASP A 1 278 ? -18.506 -9.001 17.875 1.00 57.81 278 ASP A O 1
ATOM 2173 N N . GLY A 1 279 ? -17.758 -7.342 19.175 1.00 58.91 279 GLY A N 1
ATOM 2174 C CA . GLY A 1 279 ? -18.933 -6.468 19.075 1.00 58.91 279 GLY A CA 1
ATOM 2175 C C . GLY A 1 279 ? -18.745 -5.347 18.051 1.00 58.91 279 GLY A C 1
ATOM 2176 O O . GLY A 1 279 ? -19.680 -4.992 17.345 1.00 58.91 279 GLY A O 1
ATOM 2177 N N . ILE A 1 280 ? -17.517 -4.834 17.904 1.00 58.75 280 ILE A N 1
ATOM 2178 C CA . ILE A 1 280 ? -17.118 -3.957 16.788 1.00 58.75 280 ILE A CA 1
ATOM 2179 C C . ILE A 1 280 ? -17.106 -4.747 15.471 1.00 58.75 280 ILE A C 1
ATOM 2181 O O . ILE A 1 280 ? -17.396 -4.211 14.400 1.00 58.75 280 ILE A O 1
ATOM 2185 N N . ILE A 1 281 ? -16.747 -6.029 15.541 1.00 60.28 281 ILE A N 1
ATOM 2186 C CA . ILE A 1 281 ? -16.774 -6.946 14.415 1.00 60.28 281 ILE A CA 1
ATOM 2187 C C . ILE A 1 281 ? -18.011 -7.833 14.575 1.00 60.28 281 ILE A C 1
ATOM 2189 O O . ILE A 1 281 ? -17.922 -8.890 15.189 1.00 60.28 281 ILE A O 1
ATOM 2193 N N . GLU A 1 282 ? -19.146 -7.466 13.976 1.00 60.81 282 GLU A N 1
ATOM 2194 C CA . GLU A 1 282 ? -20.218 -8.428 13.659 1.00 60.81 282 GLU A CA 1
ATOM 2195 C C . GLU A 1 282 ? -19.679 -9.455 12.641 1.00 60.81 282 GLU A C 1
ATOM 2197 O O . GLU A 1 282 ? -19.942 -9.405 11.442 1.00 60.81 282 GLU A O 1
ATOM 2202 N N . ALA A 1 283 ? -18.779 -10.318 13.109 1.00 64.81 283 ALA A N 1
ATOM 2203 C CA . ALA A 1 283 ? -17.818 -11.029 12.288 1.00 64.81 283 ALA A CA 1
ATOM 2204 C C . ALA A 1 283 ? -18.362 -12.389 11.896 1.00 64.81 283 ALA A C 1
ATOM 2206 O O . ALA A 1 283 ? -18.647 -13.224 12.765 1.00 64.81 283 ALA A O 1
ATOM 2207 N N . THR A 1 284 ? -18.342 -12.691 10.604 1.00 76.50 284 THR A N 1
ATOM 2208 C CA . THR A 1 284 ? -18.339 -14.091 10.192 1.00 76.50 284 THR A CA 1
ATOM 2209 C C . THR A 1 284 ? -17.066 -14.782 10.719 1.00 76.50 284 THR A C 1
ATOM 2211 O O . THR A 1 284 ? -16.055 -14.121 10.991 1.00 76.50 284 THR A O 1
ATOM 2214 N N . PRO A 1 285 ? -17.040 -16.121 10.852 1.00 80.75 285 PRO A N 1
ATOM 2215 C CA . PRO A 1 285 ? -15.815 -16.844 11.200 1.00 80.75 285 PRO A CA 1
ATOM 2216 C C . PRO A 1 285 ? -14.630 -16.497 10.282 1.00 80.75 285 PRO A C 1
ATOM 2218 O O . PRO A 1 285 ? -13.491 -16.420 10.742 1.00 80.75 285 PRO A O 1
ATOM 2221 N N . GLN A 1 286 ? -14.903 -16.222 9.002 1.00 81.94 286 GLN A N 1
ATOM 2222 C CA . GLN A 1 286 ? -13.891 -15.814 8.032 1.00 81.94 286 GLN A CA 1
ATOM 2223 C C . GLN A 1 286 ? -13.309 -14.429 8.345 1.00 81.94 286 GLN A C 1
ATOM 2225 O O . GLN A 1 286 ? -12.096 -14.238 8.243 1.00 81.94 286 GLN A O 1
ATOM 2230 N N . ASP A 1 287 ? -14.134 -13.478 8.784 1.00 82.12 287 ASP A N 1
ATOM 2231 C CA . ASP A 1 287 ? -13.667 -12.145 9.174 1.00 82.12 287 ASP A CA 1
ATOM 2232 C C . ASP A 1 287 ? -12.707 -12.218 10.359 1.00 82.12 287 ASP A C 1
ATOM 2234 O O . ASP A 1 287 ? -11.673 -11.549 10.360 1.00 82.12 287 ASP A O 1
ATOM 2238 N N . ARG A 1 288 ? -12.974 -13.104 11.328 1.00 83.19 288 ARG A N 1
ATOM 2239 C CA . ARG A 1 288 ? -12.059 -13.335 12.458 1.00 83.19 288 ARG A CA 1
ATOM 2240 C C . ARG A 1 288 ? -10.701 -13.845 11.984 1.00 83.19 288 ARG A C 1
ATOM 2242 O O . ARG A 1 288 ? -9.667 -13.341 12.424 1.00 83.19 288 ARG A O 1
ATOM 2249 N N . VAL A 1 289 ? -10.680 -14.803 11.054 1.00 85.75 289 VAL A N 1
ATOM 2250 C CA . VAL A 1 289 ? -9.435 -15.319 10.454 1.00 85.75 289 VAL A CA 1
ATOM 2251 C C . VAL A 1 289 ? -8.677 -14.212 9.714 1.00 85.75 289 VAL A C 1
ATOM 2253 O O . VAL A 1 289 ? -7.455 -14.088 9.869 1.00 85.75 289 VAL A O 1
ATOM 2256 N N . ASN A 1 290 ? -9.389 -13.377 8.955 1.00 87.31 290 ASN A N 1
ATOM 2257 C CA . ASN A 1 290 ? -8.804 -12.252 8.231 1.00 87.31 290 ASN A CA 1
ATOM 2258 C C . ASN A 1 290 ? -8.205 -11.218 9.199 1.00 87.31 290 ASN A C 1
ATOM 2260 O O . ASN A 1 290 ? -7.062 -10.801 9.023 1.00 87.31 290 ASN A O 1
ATOM 2264 N N . VAL A 1 291 ? -8.918 -10.854 10.267 1.00 88.44 291 VAL A N 1
ATOM 2265 C CA . VAL A 1 291 ? -8.430 -9.904 11.281 1.00 88.44 291 VAL A CA 1
ATOM 2266 C C . VAL A 1 291 ? -7.219 -10.466 12.024 1.00 88.44 291 VAL A C 1
ATOM 2268 O O . VAL A 1 291 ? -6.211 -9.774 12.162 1.00 88.44 291 VAL A O 1
ATOM 2271 N N . HIS A 1 292 ? -7.240 -11.735 12.442 1.00 87.12 292 HIS A N 1
ATOM 2272 C CA . HIS A 1 292 ? -6.070 -12.366 13.062 1.00 87.12 292 HIS A CA 1
ATOM 2273 C C . HIS A 1 292 ? -4.856 -12.385 12.128 1.00 87.12 292 HIS A C 1
ATOM 2275 O O . HIS A 1 292 ? -3.730 -12.109 12.556 1.00 87.12 292 HIS A O 1
ATOM 2281 N N . THR A 1 293 ? -5.081 -12.667 10.844 1.00 87.31 293 THR A N 1
ATOM 2282 C CA . THR A 1 293 ? -4.039 -12.605 9.817 1.00 87.31 293 THR A CA 1
ATOM 2283 C C . THR A 1 293 ? -3.483 -11.189 9.683 1.00 87.31 293 THR A C 1
ATOM 2285 O O . THR A 1 293 ? -2.263 -11.018 9.710 1.00 87.31 293 THR A O 1
ATOM 2288 N N . ALA A 1 294 ? -4.352 -10.180 9.614 1.00 90.50 294 ALA A N 1
ATOM 2289 C CA . ALA A 1 294 ? -3.975 -8.776 9.525 1.00 90.50 294 ALA A CA 1
ATOM 2290 C C . ALA A 1 294 ? -3.168 -8.310 10.744 1.00 90.50 294 ALA A C 1
ATOM 2292 O O . ALA A 1 294 ? -2.134 -7.658 10.583 1.00 90.50 294 ALA A O 1
ATOM 2293 N N . VAL A 1 295 ? -3.581 -8.689 11.961 1.00 90.50 295 VAL A N 1
ATOM 2294 C CA . VAL A 1 295 ? -2.843 -8.401 13.202 1.00 90.50 295 VAL A CA 1
ATOM 2295 C C . VAL A 1 295 ? -1.443 -9.002 13.130 1.00 90.50 295 VAL A C 1
ATOM 2297 O O . VAL A 1 295 ? -0.458 -8.301 13.366 1.00 90.50 295 VAL A O 1
ATOM 2300 N N . ARG A 1 296 ? -1.330 -10.287 12.772 1.00 89.12 296 ARG A N 1
ATOM 2301 C CA . ARG A 1 296 ? -0.034 -10.969 12.664 1.00 89.12 296 ARG A CA 1
ATOM 2302 C C . ARG A 1 296 ? 0.875 -10.285 11.645 1.00 89.12 296 ARG A C 1
ATOM 2304 O O . ARG A 1 296 ? 2.034 -10.021 11.959 1.00 89.12 296 ARG A O 1
ATOM 2311 N N . GLU A 1 297 ? 0.368 -9.990 10.453 1.00 88.69 297 GLU A N 1
ATOM 2312 C CA . GLU A 1 297 ? 1.157 -9.354 9.394 1.00 88.69 297 GLU A CA 1
ATOM 2313 C C . GLU A 1 297 ? 1.573 -7.926 9.762 1.00 88.69 297 GLU A C 1
ATOM 2315 O O . GLU A 1 297 ? 2.738 -7.571 9.592 1.00 88.69 297 GLU A O 1
ATOM 2320 N N . THR A 1 298 ? 0.683 -7.150 10.383 1.00 91.38 298 THR A N 1
ATOM 2321 C CA . THR A 1 298 ? 1.001 -5.807 10.894 1.00 91.38 298 THR A CA 1
ATOM 2322 C C . THR A 1 298 ? 2.107 -5.860 11.950 1.00 91.38 298 THR A C 1
ATOM 2324 O O . THR A 1 298 ? 3.056 -5.080 11.906 1.00 91.38 298 THR A O 1
ATOM 2327 N N . LEU A 1 299 ? 2.045 -6.814 12.886 1.00 90.25 299 LEU A N 1
ATOM 2328 C CA . LEU A 1 299 ? 3.089 -6.997 13.899 1.00 90.25 299 LEU A CA 1
ATOM 2329 C C . LEU A 1 299 ? 4.410 -7.507 13.301 1.00 90.25 299 LEU A C 1
ATOM 2331 O O . LEU A 1 299 ? 5.488 -7.151 13.784 1.00 90.25 299 LEU A O 1
ATOM 2335 N N . ASN A 1 300 ? 4.350 -8.306 12.234 1.00 89.25 300 ASN A N 1
ATOM 2336 C CA . ASN A 1 300 ? 5.536 -8.788 11.532 1.00 89.25 300 ASN A CA 1
ATOM 2337 C C . ASN A 1 300 ? 6.333 -7.648 10.880 1.00 89.25 300 ASN A C 1
ATOM 2339 O O . ASN A 1 300 ? 7.557 -7.741 10.843 1.00 89.25 300 ASN A O 1
ATOM 2343 N N . VAL A 1 301 ? 5.700 -6.540 10.479 1.00 90.69 301 VAL A N 1
ATOM 2344 C CA . VAL A 1 301 ? 6.412 -5.338 9.999 1.00 90.69 301 VAL A CA 1
ATOM 2345 C C . VAL A 1 301 ? 7.382 -4.800 11.053 1.00 90.69 301 VAL A C 1
ATOM 2347 O O . VAL A 1 301 ? 8.538 -4.508 10.747 1.00 90.69 301 VAL A O 1
ATOM 2350 N N . PHE A 1 302 ? 6.962 -4.735 12.319 1.00 88.69 302 PHE A N 1
ATOM 2351 C CA . PHE A 1 302 ? 7.835 -4.287 13.410 1.00 88.69 302 PHE A CA 1
ATOM 2352 C C . PHE A 1 302 ? 9.013 -5.238 13.638 1.00 88.69 302 PHE A C 1
ATOM 2354 O O . PHE A 1 302 ? 10.122 -4.787 13.920 1.00 88.69 302 PHE A O 1
ATOM 2361 N N . ARG A 1 303 ? 8.799 -6.548 13.470 1.00 86.88 303 ARG A N 1
ATOM 2362 C CA . ARG A 1 303 ? 9.874 -7.549 13.557 1.00 86.88 303 ARG A CA 1
ATOM 2363 C C . ARG A 1 303 ? 10.863 -7.419 12.405 1.00 86.88 303 ARG A C 1
ATOM 2365 O O . ARG A 1 303 ? 12.065 -7.448 12.651 1.00 86.88 303 ARG A O 1
ATOM 2372 N N . LEU A 1 304 ? 10.370 -7.225 11.180 1.00 86.19 304 LEU A N 1
ATOM 2373 C CA . LEU A 1 304 ? 11.204 -6.999 9.997 1.00 86.19 304 LEU A CA 1
ATOM 2374 C C . LEU A 1 304 ? 12.083 -5.762 10.183 1.00 86.19 304 LEU A C 1
ATOM 2376 O O . LEU A 1 304 ? 13.293 -5.853 9.987 1.00 86.19 304 LEU A O 1
ATOM 2380 N N . ARG A 1 305 ? 11.499 -4.658 10.665 1.00 85.19 305 ARG A N 1
ATOM 2381 C CA . ARG A 1 305 ? 12.231 -3.433 11.008 1.00 85.19 305 ARG A CA 1
ATOM 2382 C C . ARG A 1 305 ? 13.302 -3.662 12.076 1.00 85.19 305 ARG A C 1
ATOM 2384 O O . ARG A 1 305 ? 14.396 -3.125 11.963 1.00 85.19 305 ARG A O 1
ATOM 2391 N N . ALA A 1 306 ? 12.994 -4.451 13.103 1.00 83.31 306 ALA A N 1
ATOM 2392 C CA . ALA A 1 306 ? 13.923 -4.769 14.187 1.00 83.31 306 ALA A CA 1
ATOM 2393 C C . ALA A 1 306 ? 14.962 -5.849 13.820 1.00 83.31 306 ALA A C 1
ATOM 2395 O O . ALA A 1 306 ? 15.789 -6.203 14.654 1.00 83.31 306 ALA A O 1
ATOM 2396 N N . GLY A 1 307 ? 14.909 -6.424 12.613 1.00 75.12 307 GLY A N 1
ATOM 2397 C CA . GLY A 1 307 ? 15.788 -7.529 12.224 1.00 75.12 307 GLY A CA 1
ATOM 2398 C C . GLY A 1 307 ? 15.487 -8.855 12.938 1.00 75.12 307 GLY A C 1
ATOM 2399 O O . GLY A 1 307 ? 16.300 -9.779 12.883 1.00 75.12 307 GLY A O 1
ATOM 2400 N N . VAL A 1 308 ? 14.313 -8.994 13.557 1.00 75.81 308 VAL A N 1
ATOM 2401 C CA . VAL A 1 308 ? 13.879 -10.199 14.282 1.00 75.81 308 VAL A CA 1
ATOM 2402 C C . VAL A 1 308 ? 13.164 -11.164 13.318 1.00 75.81 308 VAL A C 1
ATOM 2404 O O . VAL A 1 308 ? 12.449 -10.706 12.421 1.00 75.81 308 VAL A O 1
ATOM 2407 N N . PRO A 1 309 ? 13.325 -12.497 13.451 1.00 67.00 309 PRO A N 1
ATOM 2408 C CA . PRO A 1 309 ? 12.587 -13.462 12.635 1.00 67.00 309 PRO A CA 1
ATOM 2409 C C . PRO A 1 309 ? 11.064 -13.315 12.783 1.00 67.00 309 PRO A C 1
ATOM 2411 O O . PRO A 1 309 ? 10.544 -13.144 13.888 1.00 67.00 309 PRO A O 1
ATOM 2414 N N . THR A 1 310 ? 10.334 -13.404 11.672 1.00 62.41 310 THR A N 1
ATOM 2415 C CA . THR A 1 310 ? 8.862 -13.435 11.668 1.00 62.41 310 THR A CA 1
ATOM 2416 C C . THR A 1 310 ? 8.370 -14.843 12.005 1.00 62.41 310 THR A C 1
ATOM 2418 O O . THR A 1 310 ? 8.873 -15.801 11.421 1.00 62.41 310 THR A O 1
ATOM 2421 N N . ARG A 1 311 ? 7.395 -14.963 12.914 1.00 53.81 311 ARG A N 1
ATOM 2422 C CA . ARG A 1 311 ? 6.651 -16.206 13.187 1.00 53.81 311 ARG A CA 1
ATOM 2423 C C . ARG A 1 311 ? 5.309 -16.191 12.466 1.00 53.81 311 ARG A C 1
ATOM 2425 O O . ARG A 1 311 ? 4.723 -15.083 12.373 1.00 53.81 311 ARG A O 1
#

Foldseek 3Di:
DVVLVVLVVVCVPDPDDCQLVNLVVLLVVLLVCVVVVNNLVVVVVVVVVVVPPPDPRALVSLLVSLCSNPVDDWDQLVPDAPVNVVVVDDLVLQLLLLVLLVVLLVVLVVLCVPPDDPLLSLQLSFQLLLQLVLCCVGPVVLCVVLPSNLSSLLRSVLSCVLSVNDDDCVVSDDPPDDPSVSVSSSVSSNSVSCSSVSVPSVDTDNLLLVLLVVLLVVCCPDPCVVPSVVLSVQLSVLLSLLSSFCLVSHAPSNLLSLLSSVVSVCVVDVDPPVVVSCVSDVDDPVSVVSNVVNNLRSVVSVCSVVVHDRD

Mean predicted aligned error: 12.51 Å

Solvent-accessible surface area (backbone atoms only — not comparable to full-atom values): 17071 Å² total; per-residue (Å²): 109,70,69,56,54,55,53,63,67,56,54,87,75,66,83,84,81,58,56,68,59,50,44,50,49,50,26,53,48,46,42,51,25,54,77,66,73,44,46,72,68,56,47,57,53,48,52,62,46,67,74,38,99,73,72,91,62,51,68,66,52,53,47,51,34,49,38,61,58,67,70,62,80,70,66,63,76,91,72,66,45,57,68,55,53,59,69,72,42,50,74,67,53,50,43,50,51,29,52,32,25,52,51,29,38,54,52,50,55,65,60,44,78,75,75,63,57,71,65,62,52,50,36,36,38,26,25,14,16,48,45,32,49,50,42,54,72,53,36,45,68,60,35,67,74,59,38,56,65,42,46,19,52,17,20,35,58,48,25,25,60,70,71,69,44,86,76,68,72,75,81,71,64,60,91,91,61,59,66,72,57,57,50,51,52,23,53,53,49,36,57,50,49,40,52,75,49,61,68,47,77,85,72,55,44,52,67,28,55,52,40,33,52,52,55,44,58,72,38,57,88,42,96,53,38,94,43,36,72,62,24,44,58,44,14,48,56,38,46,54,46,19,31,39,29,62,26,72,78,63,35,58,48,63,29,42,19,51,23,22,41,53,62,33,43,47,76,80,28,99,66,68,52,66,65,56,58,54,59,75,36,89,56,54,77,65,49,52,52,34,23,54,50,20,38,53,29,35,53,36,33,57,27,53,75,70,73,42,85,75,131

Organism: Polarella glacialis (NCBI:txid89957)

Secondary structure (DSSP, 8-state):
-HHHHHHHHHTTS--SSSHHHHHHHHHHHHHHHHHTT-HHHHHHHHHHHHTSS-----HHHHHHHHHHHH---PPPGGG--HHHHHHH--HHHHHHHHHHHHHHHHHHHHHHTTT--HHHHHHHHHHHHHHHHHHHHH-HHHHHHH-HHHHHHHHHHHHHHHTT----GGGGPPTTS-HHHHHHHHHHHHHHHHHHTTT-TT-SSHHHHHHHHHHHHHTTTSTTGGGHHHHHHHHHHHHHHHTTTTHHHHS-HHHHHHHHHHHHHTTT-S---HHHHHHH----HHHHHHHHHHHHHHHHHHHHHTTPPP-

Sequence (311 aa):
LLVVRTVCRSWSRNVNWAVPWTVAAIAAHLKCAKQRGQMRLEFQMLQRWSSWRCLPLGKEEVVQLVQSAFGTQLRPLEQLTLPDLQRAFNLQQRRHVYMMCDFARAMVSCVSNSGLDRETIQQVELLSCHLVQLLFVLCPDLVAESHGFLAACAAVTLSCKIASVPMELKNLLREGMSESDVLADIFRLQLVLMRILQFDLSRGGEEVLDQVKDICRGMAETDLSPHISRIDERARALAVMAHMGFAPVVVPSRAVALACVAIAARRFSHALPSPVIDGIIEATPQDRVNVHTAVRETLNVFRLRAGVPTR

Radius of gyration: 21.91 Å; Cα contacts (8 Å, |Δi|>4): 315; chains: 1; bounding box: 47×42×72 Å

pLDDT: mean 73.5, std 18.18, range [33.41, 95.06]

Nearest PDB structures (foldseek):
  8p74-assembly1_I  TM=6.158E-01  e=3.114E-04  Homo sapiens
  8p6v-assembly1_I  TM=5.913E-01  e=3.114E-04  Homo sapiens
  8p73-assembly1_I  TM=6.153E-01  e=7.849E-04  Homo sapiens
  8bvw-assembly1_9  TM=6.413E-01  e=1.391E-03  Homo sapiens
  1jkw-assembly1_A-2  TM=6.199E-01  e=1.454E-03  Homo sapiens